Protein AF-A0A0C9MFZ3-F1 (afdb_monomer)

Foldseek 3Di:
DEWEWEDDPQFIKIWQWDQDPVRQIDTQDIDTRQGDDDPDGDDDDDPSSDPDADAAPDDKDKDKYKYFYDYDDVPDDCPDPRPPPPPPPVPPTDIDIDIDIRDHPHPPPVVVVPPPVVVVVVVVVVVVVVVVVVVVVVVVVVVVVVVVVVVVVVVVVVVVPDDDDDDDDDPDDDPPDPVADPVRVVVVVVVVVVVVVPCVVVVVVVVVVVVVVCVVCVVVVHDPVVVVVVVVVVVVVVVVVVVPPDDDDD

Radius of gyration: 38.83 Å; Cα contacts (8 Å, |Δi|>4): 175; chains: 1; bounding box: 72×76×115 Å

Sequence (250 aa):
MYCVLFKREAEFDIHLMTLSTKTERRTIKSWFNLSSTDEFLAANVTDDWFPHTLPSGSPNKTWTMYAFLLGHDPVEPLADATSFKLSADASSTAYVSIQVVQIPPKSIIISREHFPEKWKIALIIVAIVVVIIALCIIIWLYKNMQKEKKKAAKADADAEASPQPTPNNNMSSKMQSSILSTPDAMMIADTFRQVMSTSDIVKHRNQVGEDLLKRQLESEGTSVSEVERRTSSTKQKQAKKMLLTSPFSE

Mean predicted aligned error: 19.99 Å

Organism: NCBI:txid91626

pLDDT: mean 74.8, std 14.79, range [44.66, 98.25]

Solvent-accessible surface area (backbone atoms only — not comparable to full-atom values): 15624 Å² total; per-residue (Å²): 75,38,32,41,36,39,50,56,94,76,30,32,34,40,38,35,32,38,73,44,96,82,71,49,73,44,77,65,46,76,47,70,76,43,71,72,62,83,97,52,85,88,75,88,88,54,79,71,78,44,100,64,85,59,57,68,84,49,76,73,45,78,42,59,32,39,36,35,73,44,82,63,65,94,83,64,81,83,86,50,87,80,68,64,78,78,68,79,66,74,86,78,64,74,67,48,79,45,80,46,76,46,68,34,53,77,73,78,74,74,58,83,83,66,65,57,69,68,57,59,52,51,53,53,52,53,54,52,51,53,51,52,53,52,52,53,50,53,54,49,52,53,55,52,55,52,53,53,53,56,52,53,58,49,56,54,59,65,64,74,72,71,85,83,92,76,99,70,95,70,97,70,88,87,88,79,85,69,95,56,55,70,71,56,51,50,53,51,52,50,50,53,49,48,69,71,58,46,61,62,62,60,49,50,53,52,52,52,50,50,53,53,53,50,52,50,31,61,73,69,73,44,61,69,72,58,56,57,57,54,56,56,54,51,53,55,55,52,57,57,53,60,73,72,66,72,84,85,85,128

Structure (mmCIF, N/CA/C/O backbone):
data_AF-A0A0C9MFZ3-F1
#
_entry.id   AF-A0A0C9MFZ3-F1
#
loop_
_atom_site.group_PDB
_atom_site.id
_atom_site.type_symbol
_atom_site.label_atom_id
_atom_site.label_alt_id
_atom_site.label_comp_id
_atom_site.label_asym_id
_atom_site.label_entity_id
_atom_site.label_seq_id
_atom_site.pdbx_PDB_ins_code
_atom_site.Cartn_x
_atom_site.Cartn_y
_atom_site.Cartn_z
_atom_site.occupancy
_atom_site.B_iso_or_equiv
_atom_site.auth_seq_id
_atom_site.auth_comp_id
_at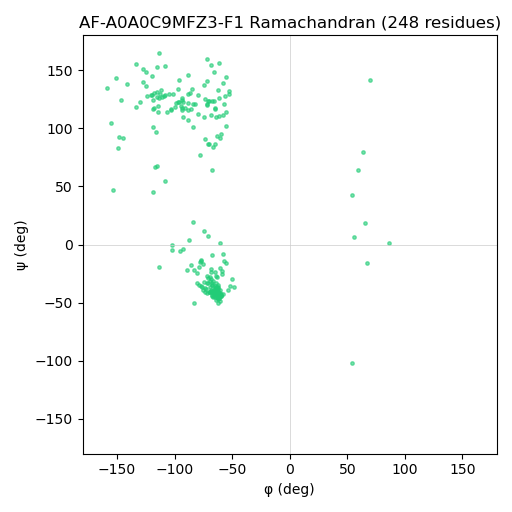om_site.auth_asym_id
_atom_site.auth_atom_id
_atom_site.pdbx_PDB_model_num
ATOM 1 N N . MET A 1 1 ? -9.387 5.499 20.902 1.00 81.69 1 MET A N 1
ATOM 2 C CA . MET A 1 1 ? -9.762 4.778 19.665 1.00 81.69 1 MET A CA 1
ATOM 3 C C . MET A 1 1 ? -10.768 3.710 20.045 1.00 81.69 1 MET A C 1
ATOM 5 O O . MET A 1 1 ? -10.710 3.244 21.176 1.00 81.69 1 MET A O 1
ATOM 9 N N . TYR A 1 2 ? -11.702 3.369 19.171 1.00 82.06 2 TYR A N 1
ATOM 10 C CA . TYR A 1 2 ? -12.774 2.422 19.464 1.00 82.06 2 TYR A CA 1
ATOM 11 C C . TYR A 1 2 ? -12.655 1.268 18.478 1.00 82.06 2 TYR A C 1
ATOM 13 O O . TYR A 1 2 ? -12.531 1.497 17.283 1.00 82.06 2 TYR A O 1
ATOM 21 N N . CYS A 1 3 ? -12.642 0.042 18.970 1.00 82.38 3 CYS A N 1
ATOM 22 C CA . CYS A 1 3 ? -12.722 -1.157 18.158 1.00 82.38 3 CYS A CA 1
ATOM 23 C C . CYS A 1 3 ? -14.074 -1.794 18.448 1.00 82.38 3 CYS A C 1
ATOM 25 O O . CYS A 1 3 ? -14.442 -1.983 19.604 1.00 82.38 3 CYS A O 1
ATOM 27 N N . VAL A 1 4 ? -14.840 -2.063 17.410 1.00 80.81 4 VAL A N 1
ATOM 28 C CA . VAL A 1 4 ? -16.176 -2.621 17.532 1.00 80.81 4 VAL A CA 1
ATOM 29 C C . VAL A 1 4 ? -16.165 -3.970 16.840 1.00 80.81 4 VAL A C 1
ATOM 31 O O . VAL A 1 4 ? -15.888 -4.051 15.646 1.00 80.81 4 VAL A O 1
ATOM 34 N N . LEU A 1 5 ? -16.423 -5.023 17.608 1.00 81.81 5 LEU A N 1
ATOM 35 C CA . LEU A 1 5 ? -16.588 -6.378 17.107 1.00 81.81 5 LEU A CA 1
ATOM 36 C C . LEU A 1 5 ? -18.080 -6.645 16.921 1.00 81.81 5 LEU A C 1
ATOM 38 O O . LEU A 1 5 ? -18.838 -6.571 17.890 1.00 81.81 5 LEU A O 1
ATOM 42 N N . PHE A 1 6 ? -18.482 -7.007 15.711 1.00 80.00 6 PHE A N 1
ATOM 43 C CA . PHE A 1 6 ? -19.802 -7.552 15.427 1.00 80.00 6 PHE A CA 1
ATOM 44 C C . PHE A 1 6 ? -19.671 -9.051 15.203 1.00 80.00 6 PHE A C 1
ATOM 46 O O . PHE A 1 6 ? -18.841 -9.505 14.417 1.00 80.00 6 PHE A O 1
ATOM 53 N N . LYS A 1 7 ? -20.503 -9.826 15.896 1.00 80.06 7 LYS A N 1
ATOM 54 C CA . LYS A 1 7 ? -20.615 -11.266 15.671 1.00 80.06 7 LYS A CA 1
ATOM 55 C C . LYS A 1 7 ? -21.824 -11.545 14.782 1.00 80.06 7 LYS A C 1
ATOM 57 O O . LYS A 1 7 ? -22.942 -11.225 15.178 1.00 80.06 7 LYS A O 1
ATOM 62 N N . ARG A 1 8 ? -21.610 -12.182 13.632 1.00 78.56 8 ARG A N 1
ATOM 63 C CA . ARG A 1 8 ? -22.657 -12.677 12.731 1.00 78.56 8 ARG A CA 1
ATOM 64 C C . ARG A 1 8 ? -22.557 -14.197 12.661 1.00 78.56 8 ARG A C 1
ATOM 66 O O . ARG A 1 8 ? -21.748 -14.732 11.916 1.00 78.56 8 ARG A O 1
ATOM 73 N N . GLU A 1 9 ? -23.373 -14.890 13.451 1.00 82.00 9 GLU A N 1
ATOM 74 C CA . GLU A 1 9 ? -23.364 -16.360 13.539 1.00 82.00 9 GLU A CA 1
ATOM 75 C C . GLU A 1 9 ? -21.963 -16.930 13.867 1.00 82.00 9 GLU A C 1
ATOM 77 O O . GLU A 1 9 ? -21.542 -16.876 15.029 1.00 82.00 9 GLU A O 1
ATOM 82 N N . ALA A 1 10 ? -21.259 -17.459 12.855 1.00 78.75 10 ALA A N 1
ATOM 83 C CA . ALA A 1 10 ? -19.908 -18.027 12.921 1.00 78.75 10 ALA A CA 1
ATOM 84 C C . ALA A 1 10 ? -18.803 -17.090 12.384 1.00 78.75 10 ALA A C 1
ATOM 86 O O . ALA A 1 10 ? -17.618 -17.414 12.481 1.00 78.75 10 ALA A O 1
ATOM 87 N N . GLU A 1 11 ? -19.174 -15.935 11.836 1.00 83.12 11 GLU A N 1
ATOM 88 C CA . GLU A 1 11 ? -18.264 -14.930 11.290 1.00 83.12 11 GLU A CA 1
ATOM 89 C C . GLU A 1 11 ? -18.212 -13.690 12.187 1.00 83.12 11 GLU A C 1
ATOM 91 O O . GLU A 1 11 ? -19.154 -13.368 12.921 1.00 83.12 11 GLU A O 1
ATOM 96 N N . PHE A 1 12 ? -17.089 -12.980 12.128 1.00 85.38 12 PHE A N 1
ATOM 97 C CA . PHE A 1 12 ? -16.897 -11.735 12.858 1.00 85.38 12 PHE A CA 1
ATOM 98 C C . PHE A 1 12 ? -16.505 -10.611 11.907 1.00 85.38 12 PHE A C 1
ATOM 100 O O . PHE A 1 12 ? -15.625 -10.774 11.060 1.00 85.38 12 PHE A O 1
ATOM 107 N N . ASP A 1 13 ? -17.114 -9.450 12.116 1.00 87.44 13 ASP A N 1
ATOM 108 C CA . ASP A 1 13 ? -16.722 -8.204 11.473 1.00 87.44 13 ASP A CA 1
ATOM 109 C C . ASP A 1 13 ? -16.072 -7.305 12.535 1.00 87.44 13 ASP A C 1
ATOM 111 O O . ASP A 1 13 ? -16.619 -7.089 13.619 1.00 87.44 13 ASP A O 1
ATOM 115 N N . ILE A 1 14 ? -14.877 -6.789 12.252 1.00 89.00 14 ILE A N 1
ATOM 116 C CA . ILE A 1 14 ? -14.175 -5.842 13.123 1.00 89.00 14 ILE A CA 1
ATOM 117 C C . ILE A 1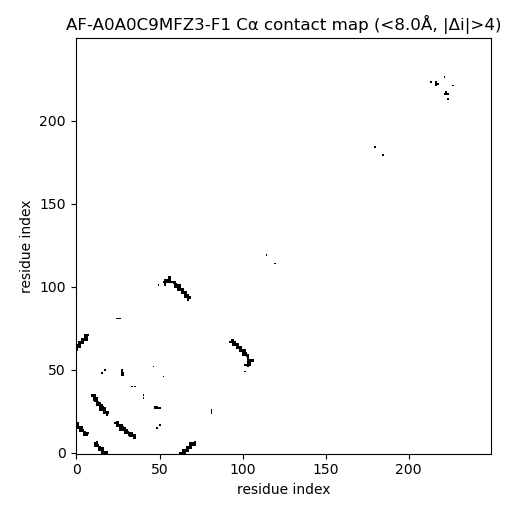 14 ? -14.184 -4.477 12.461 1.00 89.00 14 ILE A C 1
ATOM 119 O O . ILE A 1 14 ? -13.706 -4.322 11.341 1.00 89.00 14 ILE A O 1
ATOM 123 N N . HIS A 1 15 ? -14.622 -3.461 13.194 1.00 89.81 15 HIS A N 1
ATOM 124 C CA . HIS A 1 15 ? -14.547 -2.072 12.768 1.00 89.81 15 HIS A CA 1
ATOM 125 C C . HIS A 1 15 ? -13.694 -1.268 13.740 1.00 89.81 15 HIS A C 1
ATOM 127 O O . HIS A 1 15 ? -14.031 -1.089 14.910 1.00 89.81 15 HIS A O 1
ATOM 133 N N . LEU A 1 16 ? -12.584 -0.737 13.239 1.00 90.50 16 LEU A N 1
ATOM 134 C CA . LEU A 1 16 ? -11.773 0.237 13.946 1.00 90.50 16 LEU A CA 1
ATOM 135 C C . LEU A 1 16 ? -12.300 1.633 13.644 1.00 90.50 16 LEU A C 1
ATOM 137 O O . LEU A 1 16 ? -12.339 2.067 12.493 1.00 90.50 16 LEU A O 1
ATOM 141 N N . MET A 1 17 ? -12.679 2.352 14.687 1.00 89.81 17 MET A N 1
ATOM 142 C CA . MET A 1 17 ? -13.297 3.664 14.616 1.00 89.81 17 MET A CA 1
ATOM 143 C C . MET A 1 17 ? -12.541 4.665 15.488 1.00 89.81 17 MET A C 1
ATOM 145 O O . MET A 1 17 ? -11.962 4.351 16.533 1.00 89.81 17 MET A O 1
ATOM 149 N N . THR A 1 18 ? -12.586 5.925 15.082 1.00 89.38 18 THR A N 1
ATOM 150 C CA . THR A 1 18 ? -12.138 7.046 15.903 1.00 89.38 18 THR A CA 1
ATOM 151 C C . THR A 1 18 ? -13.288 8.004 16.157 1.00 89.38 18 THR A C 1
ATOM 153 O O . THR A 1 18 ? -14.145 8.198 15.295 1.00 89.38 18 THR A O 1
ATOM 156 N N . LEU A 1 19 ? -13.301 8.598 17.350 1.00 84.00 19 LEU A N 1
ATOM 157 C CA . LEU A 1 19 ? -14.163 9.731 17.657 1.00 84.00 19 LEU A CA 1
ATOM 158 C C . LEU A 1 19 ? -13.345 11.005 17.485 1.00 84.00 19 LEU A C 1
ATOM 160 O O . LEU A 1 19 ? -12.303 11.178 18.121 1.00 84.00 19 LEU A O 1
ATOM 164 N N . SER A 1 20 ? -13.833 11.891 16.625 1.00 79.00 20 SER A N 1
ATOM 165 C CA . SER A 1 20 ? -13.362 13.267 16.548 1.00 79.00 20 SER A CA 1
ATOM 166 C C . SER A 1 20 ? -13.831 14.067 17.769 1.00 79.00 20 SER A C 1
ATOM 168 O O . SER A 1 20 ? -14.824 13.725 18.413 1.00 79.00 20 SER A O 1
ATOM 170 N N . THR A 1 21 ? -13.159 15.184 18.058 1.00 76.94 21 THR A N 1
ATOM 171 C CA . THR A 1 21 ? -13.594 16.155 19.080 1.00 76.94 21 THR A CA 1
ATOM 172 C C . THR A 1 21 ? -14.983 16.722 18.789 1.00 76.94 21 THR A C 1
ATOM 174 O O . THR A 1 21 ? -15.696 17.107 19.708 1.00 76.94 21 THR A O 1
ATOM 177 N N . LYS A 1 22 ? -15.394 16.720 17.517 1.00 82.31 22 LYS A N 1
ATOM 178 C CA . LYS A 1 22 ? -16.730 17.125 17.061 1.00 82.31 22 LYS A CA 1
ATOM 179 C C . LYS A 1 22 ? -17.775 16.006 17.151 1.00 82.31 22 LYS A C 1
ATOM 181 O O . LYS A 1 22 ? -18.743 16.058 16.407 1.00 82.31 22 LYS A O 1
ATOM 186 N N . THR A 1 23 ? -17.521 14.965 17.951 1.00 75.38 23 THR A N 1
ATOM 187 C CA . THR A 1 23 ? -18.346 13.744 18.092 1.00 75.38 23 THR A CA 1
ATOM 188 C C . THR A 1 23 ? -18.628 12.976 16.796 1.00 75.38 23 THR A C 1
ATOM 190 O O . THR A 1 23 ? -19.340 11.974 16.807 1.00 75.38 23 THR A O 1
ATOM 193 N N . GLU A 1 24 ? -18.006 13.375 15.689 1.00 83.06 24 GLU A N 1
ATOM 194 C CA . GLU A 1 24 ? -18.076 12.672 14.419 1.00 83.06 24 GLU A CA 1
ATOM 195 C C . GLU A 1 24 ? -17.287 11.364 14.512 1.00 83.06 24 GLU A C 1
ATOM 197 O O . GLU A 1 24 ? -16.098 11.344 14.862 1.00 83.06 24 GLU A O 1
ATOM 202 N N . ARG A 1 25 ? -17.975 10.260 14.229 1.00 84.00 25 ARG A N 1
ATOM 203 C CA . ARG A 1 25 ? -17.379 8.930 14.178 1.00 84.00 25 ARG A CA 1
ATOM 204 C C . ARG A 1 25 ? -16.867 8.689 12.773 1.00 84.00 25 ARG A C 1
ATOM 206 O O . ARG A 1 25 ? -17.605 8.847 11.808 1.00 84.00 25 ARG A O 1
ATOM 213 N N . ARG A 1 26 ? -15.613 8.263 12.668 1.00 87.38 26 ARG A N 1
ATOM 214 C CA . ARG A 1 26 ? -15.020 7.857 11.396 1.00 87.38 26 ARG A CA 1
ATOM 215 C C . ARG A 1 26 ? -14.490 6.442 11.511 1.00 87.38 26 ARG A C 1
ATOM 217 O O . ARG A 1 26 ? -13.695 6.152 12.406 1.00 87.38 26 ARG A O 1
ATOM 224 N N . THR A 1 27 ? -14.893 5.592 10.579 1.00 89.94 27 THR A N 1
ATOM 225 C CA . THR A 1 27 ? -14.300 4.268 10.397 1.00 89.94 27 THR A CA 1
ATOM 226 C C . THR A 1 27 ? -12.907 4.431 9.798 1.00 89.94 27 THR A C 1
ATOM 228 O O . THR A 1 27 ? -12.742 5.032 8.738 1.00 89.94 27 THR A O 1
ATOM 231 N N . ILE A 1 28 ? -11.899 3.939 10.512 1.00 90.31 28 ILE A N 1
ATOM 232 C CA . ILE A 1 28 ? -10.504 3.903 10.066 1.00 90.31 28 ILE A CA 1
ATOM 233 C C . ILE A 1 28 ? -10.295 2.678 9.182 1.00 90.31 28 ILE A C 1
ATOM 235 O O . ILE A 1 28 ? -9.771 2.786 8.078 1.00 90.31 28 ILE A O 1
ATOM 239 N N . LYS A 1 29 ? -10.715 1.510 9.672 1.00 90.56 29 LYS A N 1
ATOM 240 C CA . LYS A 1 29 ? -10.486 0.227 9.013 1.00 90.56 29 LYS A CA 1
ATOM 241 C C . LYS A 1 29 ? -11.600 -0.740 9.365 1.00 90.56 29 LYS A C 1
ATOM 243 O O . LYS A 1 29 ? -12.099 -0.715 10.486 1.00 90.56 29 LYS A O 1
ATOM 248 N N . SER A 1 30 ? -11.988 -1.563 8.403 1.00 91.19 30 SER A N 1
ATOM 249 C CA . SER A 1 30 ? -12.948 -2.641 8.618 1.00 91.19 30 SER A CA 1
ATOM 250 C C . SER A 1 30 ? -12.351 -3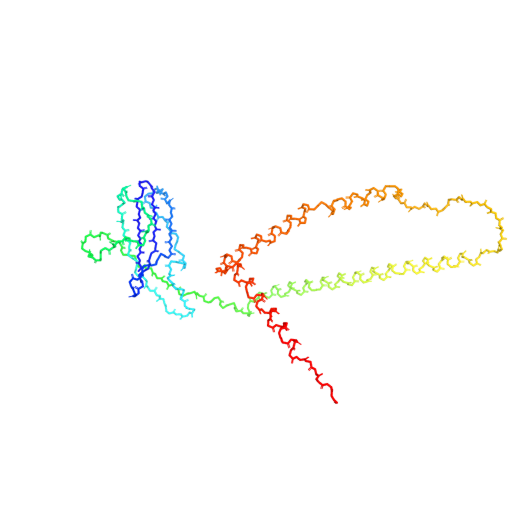.943 8.112 1.00 91.19 30 SER A C 1
ATOM 252 O O . SER A 1 30 ? -11.699 -3.961 7.067 1.00 91.19 30 SER A O 1
ATOM 254 N N . TRP A 1 31 ? -12.572 -5.011 8.859 1.00 90.19 31 TRP A N 1
ATOM 255 C CA . TRP A 1 31 ? -12.274 -6.374 8.463 1.00 90.19 31 TRP A CA 1
ATOM 256 C C . TRP A 1 31 ? -13.584 -7.140 8.473 1.00 90.19 31 TRP A C 1
ATOM 258 O O . TRP A 1 31 ? -14.306 -7.089 9.466 1.00 90.19 31 TRP A O 1
ATOM 268 N N . PHE A 1 32 ? -13.876 -7.816 7.371 1.00 90.12 32 PHE A N 1
ATOM 269 C CA . PHE A 1 32 ? -15.136 -8.517 7.174 1.00 90.12 32 PHE A CA 1
ATOM 270 C C . PHE A 1 32 ? -14.904 -10.015 7.071 1.00 90.12 32 PHE A C 1
ATOM 272 O O . PHE A 1 32 ? -13.841 -10.435 6.602 1.00 90.12 32 PHE A O 1
ATOM 279 N N . ASN A 1 33 ? -15.920 -10.791 7.443 1.00 86.19 33 ASN A N 1
ATOM 280 C CA . ASN A 1 33 ? -15.981 -12.241 7.259 1.00 86.19 33 ASN A CA 1
ATOM 281 C C . ASN A 1 33 ? -14.762 -12.954 7.865 1.00 86.19 33 ASN A C 1
ATOM 283 O O . ASN A 1 33 ? -14.154 -13.836 7.254 1.00 86.19 33 ASN A O 1
ATOM 287 N N . LEU A 1 34 ? -14.351 -12.533 9.062 1.00 84.56 34 LEU A N 1
ATOM 288 C CA . LEU A 1 34 ? -13.255 -13.183 9.762 1.00 84.56 34 LEU A CA 1
ATOM 289 C C . LEU A 1 34 ? -13.765 -14.517 10.306 1.00 84.56 34 LEU A C 1
ATOM 291 O O . LEU A 1 34 ? -14.580 -14.560 11.231 1.00 84.56 34 LEU A O 1
ATOM 295 N N . SER A 1 35 ? -13.289 -15.607 9.709 1.00 80.56 35 SER A N 1
ATOM 296 C CA . SER A 1 35 ? -13.562 -16.960 10.179 1.00 80.56 35 SER A CA 1
ATOM 297 C C . SER A 1 35 ? -12.828 -17.194 11.495 1.00 80.56 35 SER A C 1
ATOM 299 O O . SER A 1 35 ? -11.604 -17.058 11.558 1.00 80.56 35 SER A O 1
ATOM 301 N N . SER A 1 36 ? -13.559 -17.564 12.545 1.00 75.00 36 SER A N 1
ATOM 302 C CA . SER A 1 36 ? -12.949 -17.975 13.808 1.00 75.00 36 SER A CA 1
ATOM 303 C C . SER A 1 36 ? -12.349 -19.369 13.648 1.00 75.00 36 SER A C 1
ATOM 305 O O . SER A 1 36 ? -13.018 -20.381 13.824 1.00 75.00 36 SER A O 1
ATOM 307 N N . THR A 1 37 ? -11.081 -19.419 13.263 1.00 67.62 37 THR A N 1
ATOM 308 C CA . THR A 1 37 ? -10.252 -20.616 13.391 1.00 67.62 37 THR A CA 1
ATOM 309 C C . THR A 1 37 ? -9.607 -20.592 14.771 1.00 67.62 37 THR A C 1
ATOM 311 O O . THR A 1 37 ? -8.827 -19.690 15.058 1.00 67.62 37 THR A O 1
ATOM 314 N N . ASP A 1 38 ? -9.951 -21.565 15.612 1.00 57.94 38 ASP A N 1
ATOM 315 C CA . ASP A 1 38 ? -9.203 -21.941 16.817 1.00 57.94 38 ASP A CA 1
ATOM 316 C C . ASP A 1 38 ? -9.008 -20.835 17.876 1.00 57.94 38 ASP A C 1
ATOM 318 O O . ASP A 1 38 ? -7.892 -20.455 18.202 1.00 57.94 38 ASP A O 1
ATOM 322 N N . GLU A 1 39 ? -10.107 -20.354 18.472 1.00 73.56 39 GLU A N 1
ATOM 323 C CA . GLU A 1 39 ? -10.147 -19.560 19.726 1.00 73.56 39 GLU A CA 1
ATOM 324 C C . GLU A 1 39 ? -9.537 -18.146 19.715 1.00 73.56 39 GLU A C 1
ATOM 326 O O . GLU A 1 39 ? -9.857 -17.346 20.599 1.00 73.56 39 GLU A O 1
ATOM 331 N N . PHE A 1 40 ? -8.718 -17.781 18.730 1.00 74.25 40 PHE A N 1
ATOM 332 C CA . PHE A 1 40 ? -8.142 -16.442 18.623 1.00 74.25 40 PHE A CA 1
ATOM 333 C C . PHE A 1 40 ? -8.437 -15.796 17.276 1.00 74.25 40 PHE A C 1
ATOM 335 O O . PHE A 1 40 ? -8.531 -16.435 16.233 1.00 74.25 40 PHE A O 1
ATOM 342 N N . LEU A 1 41 ? -8.559 -14.473 17.308 1.00 75.25 41 LEU A N 1
ATOM 343 C CA . LEU A 1 41 ? -8.792 -13.672 16.122 1.00 75.25 41 LEU A CA 1
ATOM 344 C C . LEU A 1 41 ? -7.619 -12.709 15.964 1.00 75.25 41 LEU A C 1
ATOM 346 O O . LEU A 1 41 ? -7.482 -11.729 16.696 1.00 75.25 41 LEU A O 1
ATOM 350 N N . ALA A 1 42 ? -6.707 -13.061 15.058 1.00 75.25 42 ALA A N 1
ATOM 351 C CA . ALA A 1 42 ? -5.479 -12.316 14.832 1.00 75.25 42 ALA A CA 1
ATOM 352 C C . ALA A 1 42 ? -5.697 -11.251 13.751 1.00 75.25 42 ALA A C 1
ATOM 354 O O . ALA A 1 42 ? -5.966 -11.565 12.593 1.00 75.25 42 ALA A O 1
ATOM 355 N N . ALA A 1 43 ? -5.536 -9.981 14.120 1.00 78.69 43 ALA A N 1
ATOM 356 C CA . ALA A 1 43 ? -5.479 -8.871 13.177 1.00 78.69 43 ALA A CA 1
ATOM 357 C C . ALA A 1 43 ? -4.069 -8.273 13.186 1.00 78.69 43 ALA A C 1
ATOM 359 O O . ALA A 1 43 ? -3.528 -7.961 14.247 1.00 78.69 43 ALA A O 1
ATOM 360 N N . ASN A 1 44 ? -3.465 -8.105 12.007 1.00 79.94 44 ASN A N 1
ATOM 361 C CA . ASN A 1 44 ? -2.151 -7.476 11.908 1.00 79.94 44 ASN A CA 1
ATOM 362 C C . ASN A 1 44 ? -2.264 -5.960 12.150 1.00 79.94 44 ASN A C 1
ATOM 364 O O . ASN A 1 44 ? -3.040 -5.267 11.476 1.00 79.94 44 ASN A O 1
ATOM 368 N N . VAL A 1 45 ? -1.480 -5.456 13.103 1.00 79.75 45 VAL A N 1
ATOM 369 C CA . VAL A 1 45 ? -1.414 -4.030 13.437 1.00 79.75 45 VAL A CA 1
ATOM 370 C C . VAL A 1 45 ? -0.515 -3.336 12.418 1.00 79.75 45 VAL A C 1
ATOM 372 O O . VAL A 1 45 ? 0.685 -3.588 12.368 1.00 79.75 45 VAL A O 1
ATOM 375 N N . THR A 1 46 ? -1.101 -2.473 11.589 1.00 85.62 46 THR A N 1
ATOM 376 C CA . THR A 1 46 ? -0.381 -1.655 10.597 1.00 85.62 46 THR A CA 1
ATOM 377 C C . THR A 1 46 ? -0.473 -0.178 10.959 1.00 85.62 46 THR A C 1
ATOM 379 O O . THR A 1 46 ? -1.325 0.214 11.756 1.00 85.62 46 THR A O 1
ATOM 382 N N . ASP A 1 47 ? 0.368 0.662 10.352 1.00 84.50 47 ASP A N 1
ATOM 383 C CA . ASP A 1 47 ? 0.355 2.114 10.594 1.00 84.50 47 ASP A CA 1
ATOM 384 C C . ASP A 1 47 ? -0.998 2.771 10.259 1.00 84.50 47 ASP A C 1
ATOM 386 O O . ASP A 1 47 ? -1.356 3.790 10.850 1.00 84.50 47 ASP A O 1
ATOM 390 N N . ASP A 1 48 ? -1.801 2.141 9.396 1.00 87.00 48 ASP A N 1
ATOM 391 C CA . ASP A 1 48 ? -3.158 2.591 9.049 1.00 87.00 48 ASP A CA 1
ATOM 392 C C . ASP A 1 48 ? -4.154 2.478 10.209 1.00 87.00 48 ASP A C 1
ATOM 394 O O . ASP A 1 48 ? -5.286 2.936 10.093 1.00 87.00 48 ASP A O 1
ATOM 398 N N . TRP A 1 49 ? -3.777 1.842 11.323 1.00 87.81 49 TRP A N 1
ATOM 399 C CA . TRP A 1 49 ? -4.608 1.813 12.526 1.00 87.81 49 TRP A CA 1
ATOM 400 C C . TRP A 1 49 ? -4.705 3.193 13.170 1.00 87.81 49 TRP A C 1
ATOM 402 O O . TRP A 1 49 ? -5.660 3.465 13.892 1.00 87.81 49 TRP A O 1
ATOM 412 N N . PHE A 1 50 ? -3.737 4.076 12.921 1.00 89.62 50 PHE A N 1
ATOM 413 C CA . PHE A 1 50 ? -3.672 5.384 13.552 1.00 89.62 50 PHE A CA 1
ATOM 414 C C . PHE A 1 50 ? -4.292 6.462 12.652 1.00 89.62 50 PHE A C 1
ATOM 416 O O . PHE A 1 50 ? -4.071 6.458 11.444 1.00 89.62 50 PHE A O 1
ATOM 423 N N . PRO A 1 51 ? -5.021 7.452 13.209 1.00 86.25 51 PRO A N 1
ATOM 424 C CA . PRO A 1 51 ? -5.640 8.506 12.400 1.00 86.25 51 PRO A CA 1
ATOM 425 C C . PRO A 1 51 ? -4.608 9.375 11.671 1.00 86.25 51 PRO A C 1
ATOM 427 O O . PRO A 1 51 ? -4.910 9.979 10.643 1.00 86.25 51 PRO A O 1
ATOM 430 N N . HIS A 1 52 ? -3.404 9.466 12.242 1.00 88.00 52 HIS A N 1
ATOM 431 C CA . HIS A 1 52 ? -2.300 10.269 11.741 1.00 88.00 52 HIS A CA 1
ATOM 432 C C . HIS A 1 52 ? -0.988 9.514 11.930 1.00 88.00 52 HIS A C 1
ATOM 434 O O . HIS A 1 52 ? -0.744 8.927 12.990 1.00 88.00 52 HIS A O 1
ATOM 440 N N . THR A 1 53 ? -0.124 9.578 10.922 1.00 88.94 53 THR A N 1
ATOM 441 C CA . THR A 1 53 ? 1.268 9.156 11.047 1.00 88.94 53 THR A CA 1
ATOM 442 C C . THR A 1 53 ? 2.028 10.163 11.906 1.00 88.94 53 THR A C 1
ATOM 444 O O . THR A 1 53 ? 1.794 11.373 11.848 1.00 88.94 53 THR A O 1
ATOM 447 N N . LEU A 1 54 ? 2.916 9.662 12.762 1.00 89.75 54 LEU A N 1
ATOM 448 C CA . LEU A 1 54 ? 3.778 10.518 13.568 1.00 89.75 54 LEU A CA 1
ATOM 449 C C . LEU A 1 54 ? 4.887 11.117 12.686 1.00 89.75 54 LEU A C 1
ATOM 451 O O . LEU A 1 54 ? 5.459 10.397 11.864 1.00 89.75 54 LEU A O 1
ATOM 455 N N . PRO A 1 55 ? 5.221 12.411 12.829 1.00 89.19 55 PRO A N 1
ATOM 456 C CA . PRO A 1 55 ? 6.362 12.979 12.128 1.00 89.19 55 PRO A CA 1
ATOM 457 C C . PRO A 1 55 ? 7.672 12.358 12.635 1.00 89.19 55 PRO A C 1
ATOM 459 O O . PRO A 1 55 ? 7.800 11.990 13.803 1.00 89.19 55 PRO A O 1
ATOM 462 N N . SER A 1 56 ? 8.673 12.252 11.756 1.00 89.56 56 SER A N 1
ATOM 463 C CA . SER A 1 56 ? 9.991 11.727 12.137 1.00 89.56 56 SER A CA 1
ATOM 464 C C . SER A 1 56 ? 10.578 12.541 13.294 1.00 89.56 56 SER A C 1
ATOM 466 O O . SER A 1 56 ? 10.696 13.761 13.201 1.00 89.56 56 SER A O 1
ATOM 468 N N . GLY A 1 57 ? 10.989 11.853 14.361 1.00 87.38 57 GLY A N 1
ATOM 469 C CA . GLY A 1 57 ? 11.594 12.468 15.546 1.00 87.38 57 GLY A CA 1
ATOM 470 C C . GLY A 1 57 ? 10.606 12.955 16.612 1.00 87.38 57 GLY A C 1
ATOM 471 O O . GLY A 1 57 ? 11.049 13.484 17.628 1.00 87.38 57 GLY A O 1
ATOM 472 N N . SER A 1 58 ? 9.292 12.776 16.434 1.00 92.25 58 SER A N 1
ATOM 473 C CA . SER A 1 58 ? 8.334 13.033 17.519 1.00 92.25 58 SER A CA 1
ATOM 474 C C . SER A 1 58 ? 8.478 12.009 18.653 1.00 92.25 58 SER A C 1
ATOM 476 O O . SER A 1 58 ? 8.878 10.877 18.388 1.00 92.25 58 SER A O 1
ATOM 478 N N . PRO A 1 59 ? 8.100 12.330 19.902 1.00 92.62 59 PRO A N 1
ATOM 479 C CA . PRO A 1 59 ? 8.036 11.325 20.962 1.00 92.62 59 PRO A CA 1
ATOM 480 C C . PRO A 1 59 ? 7.025 10.214 20.631 1.00 92.62 59 PRO A C 1
ATOM 482 O O . PRO A 1 59 ? 6.081 10.424 19.863 1.00 92.62 59 PRO A O 1
ATOM 485 N N . ASN A 1 60 ? 7.215 9.039 21.240 1.00 92.75 60 ASN A N 1
ATOM 486 C CA . ASN A 1 60 ? 6.262 7.933 21.148 1.00 92.75 60 ASN A CA 1
ATOM 487 C C . ASN A 1 60 ? 4.887 8.386 21.650 1.00 92.75 60 ASN A C 1
ATOM 489 O O . ASN A 1 60 ? 4.785 9.072 22.671 1.00 92.75 60 ASN A O 1
ATOM 493 N N . LYS A 1 61 ? 3.829 7.971 20.955 1.00 92.38 61 LYS A N 1
ATOM 494 C CA . LYS A 1 61 ? 2.454 8.306 21.323 1.00 92.38 61 LYS A CA 1
ATOM 495 C C . LYS A 1 61 ? 1.702 7.049 21.727 1.00 92.38 61 LYS A C 1
ATOM 497 O O . LYS A 1 61 ? 1.525 6.144 20.917 1.00 92.38 61 LYS A O 1
ATOM 502 N N . THR A 1 62 ? 1.229 7.007 22.966 1.00 92.06 62 THR A N 1
ATOM 503 C CA . THR A 1 62 ? 0.388 5.907 23.449 1.00 92.06 62 THR A CA 1
ATOM 504 C C . THR A 1 62 ? -1.073 6.187 23.122 1.00 92.06 62 THR A C 1
ATOM 506 O O . THR A 1 62 ? -1.598 7.262 23.415 1.00 92.06 62 THR A O 1
ATOM 509 N N . TRP A 1 63 ? -1.736 5.206 22.523 1.00 89.50 63 TRP A N 1
ATOM 510 C CA . TRP A 1 63 ? -3.154 5.222 22.210 1.00 89.50 63 TRP A CA 1
ATOM 511 C C . TRP A 1 63 ? -3.880 4.196 23.068 1.00 89.50 63 TRP A C 1
ATOM 513 O O . TRP A 1 63 ? -3.478 3.037 23.137 1.00 89.50 63 TRP A O 1
ATOM 523 N N . THR A 1 64 ? -4.991 4.608 23.669 1.00 89.06 64 THR A N 1
ATOM 524 C CA . THR A 1 64 ? -5.916 3.681 24.324 1.00 89.06 64 THR A CA 1
ATOM 525 C C . THR A 1 64 ? -7.014 3.306 23.337 1.00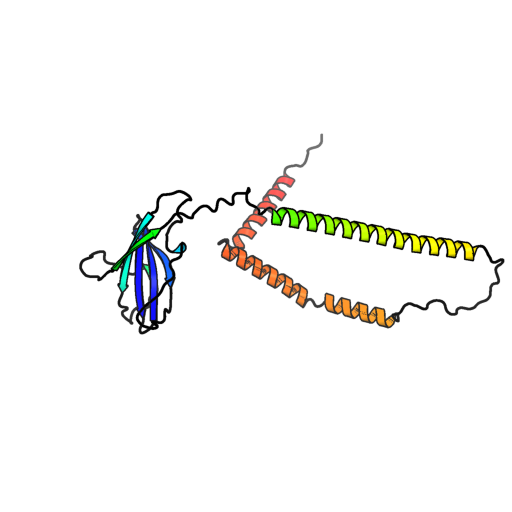 89.06 64 THR A C 1
ATOM 527 O O . THR A 1 64 ? -7.747 4.170 22.829 1.00 89.06 64 THR A O 1
ATOM 530 N N . MET A 1 65 ? -7.101 2.017 23.034 1.00 89.31 65 MET A N 1
ATOM 531 C CA . MET A 1 65 ? -8.156 1.420 22.232 1.00 89.31 65 MET A CA 1
ATOM 532 C C . MET A 1 65 ? -9.165 0.738 23.151 1.00 89.31 65 MET A C 1
ATOM 534 O O . MET A 1 65 ? -8.786 -0.039 24.018 1.00 89.31 65 MET A O 1
ATOM 538 N N . TYR A 1 66 ? -10.443 1.032 22.959 1.00 89.00 66 TYR A N 1
ATOM 539 C CA . TYR A 1 66 ? -11.542 0.406 23.682 1.00 89.00 66 TYR A CA 1
ATOM 540 C C . TYR A 1 66 ? -12.245 -0.555 22.734 1.00 89.00 66 TYR A C 1
ATOM 542 O O . TYR A 1 66 ? -12.798 -0.112 21.730 1.00 89.00 66 TYR A O 1
ATOM 550 N N . ALA A 1 67 ? -12.169 -1.851 23.014 1.00 87.00 67 ALA A N 1
ATOM 551 C CA . ALA A 1 67 ? -12.828 -2.891 22.242 1.00 87.00 67 ALA A CA 1
ATOM 552 C C . ALA A 1 67 ? -14.194 -3.218 22.855 1.00 87.00 67 ALA A C 1
ATOM 554 O O . ALA A 1 67 ? -14.272 -3.530 24.043 1.00 87.00 67 ALA A O 1
ATOM 555 N N . PHE A 1 68 ? -15.247 -3.160 22.045 1.00 85.88 68 PHE A N 1
ATOM 556 C CA . PHE A 1 68 ? -16.621 -3.483 22.420 1.00 85.88 68 PHE A CA 1
ATOM 557 C C . PHE A 1 68 ? -17.072 -4.700 21.627 1.00 85.88 68 PHE A C 1
ATOM 559 O O . PHE A 1 68 ? -16.911 -4.732 20.406 1.00 85.88 68 PHE A O 1
ATOM 566 N N . LEU A 1 69 ? -17.651 -5.682 22.314 1.00 83.06 69 LEU A N 1
ATOM 567 C CA . LEU A 1 69 ? -18.335 -6.793 21.667 1.00 83.06 69 LEU A CA 1
ATOM 568 C C . LEU A 1 69 ? -19.815 -6.432 21.555 1.00 83.06 69 LEU A C 1
ATOM 570 O O . LEU A 1 69 ? -20.517 -6.371 22.564 1.00 83.06 69 LEU A O 1
ATOM 574 N N . LEU A 1 70 ? -20.280 -6.174 20.337 1.00 80.50 70 LEU A N 1
ATOM 575 C CA . LEU A 1 70 ? -21.690 -5.946 20.061 1.00 80.50 70 LEU A CA 1
ATOM 576 C C . LEU A 1 70 ? -22.328 -7.269 19.641 1.00 80.50 70 LEU A C 1
ATOM 578 O O . LEU A 1 70 ? -21.958 -7.872 18.630 1.00 80.50 70 LEU A O 1
ATOM 582 N N . GLY A 1 71 ? -23.290 -7.729 20.441 1.00 71.69 71 GLY A N 1
ATOM 583 C CA . GLY A 1 71 ? -24.196 -8.792 20.025 1.00 71.69 71 GLY A CA 1
ATOM 584 C C . GLY A 1 71 ? -25.087 -8.264 18.906 1.00 71.69 71 GLY A C 1
ATOM 585 O O . GLY A 1 71 ? -25.731 -7.231 19.074 1.00 71.69 71 GLY A O 1
ATOM 586 N N . HIS A 1 72 ? -25.088 -8.937 17.760 1.00 65.06 72 HIS A N 1
ATOM 587 C CA . HIS A 1 72 ? -25.983 -8.600 16.662 1.00 65.06 72 HIS A CA 1
ATOM 588 C C . HIS A 1 72 ? -27.375 -9.178 16.942 1.00 65.06 72 HIS A C 1
ATOM 590 O O . HIS A 1 72 ? -27.497 -10.376 17.202 1.00 65.06 72 HIS A O 1
ATOM 596 N N . ASP A 1 73 ? -28.417 -8.350 16.853 1.00 62.16 73 ASP A N 1
ATOM 597 C CA . ASP A 1 73 ? -29.802 -8.823 16.778 1.00 62.16 73 ASP A CA 1
ATOM 598 C C . ASP A 1 73 ? -30.113 -9.118 15.297 1.00 62.16 73 ASP A C 1
ATOM 600 O O . ASP A 1 73 ? -30.001 -8.208 14.474 1.00 62.16 73 ASP A O 1
ATOM 604 N N . PRO A 1 74 ? -30.402 -10.370 14.891 1.00 59.97 74 PRO A N 1
ATOM 605 C CA . PRO A 1 74 ? -30.497 -10.790 13.483 1.00 59.97 74 PRO A CA 1
ATOM 606 C C . PRO A 1 74 ? -31.527 -10.037 12.622 1.00 59.97 74 PRO A C 1
ATOM 608 O O . PRO A 1 74 ? -31.564 -10.246 11.412 1.00 59.97 74 PRO A O 1
ATOM 611 N N . VAL A 1 75 ? -32.366 -9.185 13.213 1.00 59.91 75 VAL A N 1
ATOM 612 C CA . VAL A 1 75 ? -33.515 -8.572 12.538 1.00 59.91 75 VAL A CA 1
ATOM 613 C C . VAL A 1 75 ? -33.178 -7.248 11.834 1.00 59.91 75 VAL A C 1
ATOM 615 O O . VAL A 1 75 ? -33.880 -6.883 10.891 1.00 59.91 75 VAL A O 1
ATOM 618 N N . GLU A 1 76 ? -32.110 -6.537 12.217 1.00 63.78 76 GLU A N 1
ATOM 619 C CA . GLU A 1 76 ? -31.807 -5.216 11.642 1.00 63.78 76 GLU A CA 1
ATOM 620 C C . GLU A 1 76 ? -30.660 -5.277 10.613 1.00 63.78 76 GLU A C 1
ATOM 622 O O . GLU A 1 76 ? -29.527 -5.616 10.963 1.00 63.78 76 GLU A O 1
ATOM 627 N N . PRO A 1 77 ? -30.906 -4.960 9.327 1.00 59.03 77 PRO A N 1
ATOM 628 C CA . PRO A 1 77 ? -29.842 -4.893 8.338 1.00 59.03 77 PRO A CA 1
ATOM 629 C C . PRO A 1 77 ? -28.888 -3.747 8.689 1.00 59.03 77 PRO A C 1
ATOM 631 O O . PRO A 1 77 ? -29.295 -2.590 8.797 1.00 59.03 77 PRO A O 1
ATOM 634 N N . LEU A 1 78 ? -27.607 -4.090 8.838 1.00 59.12 78 LEU A N 1
ATOM 635 C CA . LEU A 1 78 ? -26.490 -3.206 9.175 1.00 59.12 78 LEU A CA 1
ATOM 636 C C . LEU A 1 78 ? -26.196 -2.210 8.033 1.00 59.12 78 LEU A C 1
ATOM 638 O O . LEU A 1 78 ? -25.149 -2.265 7.393 1.00 59.12 78 LEU A O 1
ATOM 642 N N . ALA A 1 79 ? -27.136 -1.317 7.730 1.00 63.47 79 ALA A N 1
ATOM 643 C CA . ALA A 1 79 ? -26.994 -0.344 6.650 1.00 63.47 79 ALA A CA 1
ATOM 644 C C . ALA A 1 79 ? -25.922 0.713 6.964 1.00 63.47 79 ALA A C 1
ATOM 646 O O . ALA A 1 79 ? -25.385 1.326 6.045 1.00 63.47 79 ALA A O 1
ATOM 647 N N . ASP A 1 80 ? -25.586 0.914 8.245 1.00 67.62 80 ASP A N 1
ATOM 648 C CA . ASP A 1 80 ? -24.577 1.886 8.647 1.00 67.62 80 ASP A CA 1
ATOM 649 C C . ASP A 1 80 ? -23.926 1.539 10.003 1.00 67.62 80 ASP A C 1
ATOM 651 O O . ASP A 1 80 ? -24.502 1.776 11.067 1.00 67.62 80 ASP A O 1
ATOM 655 N N . ALA A 1 81 ? -22.689 1.028 9.985 1.00 62.78 81 ALA A N 1
ATOM 656 C CA . ALA A 1 81 ? -21.904 0.745 11.196 1.00 62.78 81 ALA A CA 1
ATOM 657 C C . ALA A 1 81 ? -21.633 2.005 12.049 1.00 62.78 81 ALA A C 1
ATOM 659 O O . ALA A 1 81 ? -21.364 1.910 13.248 1.00 62.78 81 ALA A O 1
ATOM 660 N N . THR A 1 82 ? -21.729 3.202 11.460 1.00 65.44 82 THR A N 1
ATOM 661 C CA . THR A 1 82 ? -21.568 4.478 12.170 1.00 65.44 82 THR A CA 1
ATOM 662 C C . THR A 1 82 ? -22.806 4.908 12.958 1.00 65.44 82 THR A C 1
ATOM 664 O O . THR A 1 82 ? -22.682 5.689 13.913 1.00 65.44 82 THR A O 1
ATOM 667 N N . SER A 1 83 ? -23.974 4.351 12.628 1.00 66.19 83 SER A N 1
ATOM 668 C CA . SER A 1 83 ? -25.259 4.688 13.251 1.00 66.19 83 SER A CA 1
ATOM 669 C C . SER A 1 83 ? -25.451 4.094 14.649 1.00 66.19 83 SER A C 1
ATOM 671 O O . SER A 1 83 ? -26.275 4.603 15.412 1.00 66.19 83 SER A O 1
ATOM 673 N N . PHE A 1 84 ? -24.659 3.081 15.035 1.00 67.00 84 PHE A N 1
ATOM 674 C CA . PHE A 1 84 ? -24.786 2.444 16.344 1.00 67.00 84 PHE A CA 1
ATOM 675 C C . PHE A 1 84 ? -24.607 3.482 17.454 1.00 67.00 84 PHE A C 1
ATOM 677 O O . PHE A 1 84 ? -23.518 4.030 17.656 1.00 67.00 84 PHE A O 1
ATOM 684 N N . LYS A 1 85 ? -25.674 3.796 18.193 1.00 63.44 85 LYS A N 1
ATOM 685 C CA . LYS A 1 85 ? -25.583 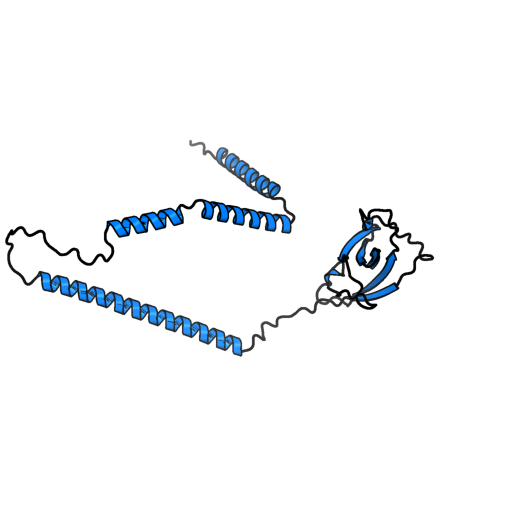4.657 19.374 1.00 63.44 85 LYS A CA 1
ATOM 686 C C . LYS A 1 85 ? -24.877 3.878 20.477 1.00 63.44 85 LYS A C 1
ATOM 688 O O . LYS A 1 85 ? -25.516 3.266 21.322 1.00 63.44 85 LYS A O 1
ATOM 693 N N . LEU A 1 86 ? -23.545 3.939 20.478 1.00 64.69 86 LEU A N 1
ATOM 694 C CA . LEU A 1 86 ? -22.741 3.594 21.643 1.00 64.69 86 LEU A CA 1
ATOM 695 C C . LEU A 1 86 ? -23.185 4.553 22.759 1.00 64.69 86 LEU A C 1
ATOM 697 O O . LEU A 1 86 ? -22.783 5.720 22.767 1.00 64.69 86 LEU A O 1
ATOM 701 N N . SER A 1 87 ? -24.112 4.108 23.611 1.00 56.00 87 SER A N 1
ATOM 702 C CA . SER A 1 87 ? -24.488 4.862 24.799 1.00 56.00 87 SER A CA 1
ATOM 703 C C . SER A 1 87 ? -23.250 4.898 25.678 1.00 56.00 87 SER A C 1
ATOM 705 O O . SER A 1 87 ? -22.741 3.856 26.081 1.00 56.00 87 SER A O 1
ATOM 707 N N . ALA A 1 88 ? -22.714 6.093 25.909 1.00 52.84 88 ALA A N 1
ATOM 708 C CA . ALA A 1 88 ? -21.507 6.286 26.703 1.00 52.84 88 ALA A CA 1
ATOM 709 C C . ALA A 1 88 ? -21.735 6.040 28.208 1.00 52.84 88 ALA A C 1
ATOM 711 O O . ALA A 1 88 ? -20.822 6.277 28.998 1.00 52.84 88 ALA A O 1
ATOM 712 N N . ASP A 1 89 ? -22.919 5.555 28.603 1.00 57.19 89 ASP A N 1
ATOM 713 C CA . ASP A 1 89 ? -23.187 5.042 29.944 1.00 57.19 89 ASP A CA 1
ATOM 714 C C . ASP A 1 89 ? -22.370 3.762 30.161 1.00 57.19 89 ASP A C 1
ATOM 716 O O . ASP A 1 89 ? -22.812 2.629 29.971 1.00 57.19 89 ASP A O 1
ATOM 720 N N . ALA A 1 90 ? -21.115 3.989 30.547 1.00 53.50 90 ALA A N 1
ATOM 721 C CA . ALA A 1 90 ? -20.034 3.024 30.706 1.00 53.50 90 ALA A CA 1
ATOM 722 C C . ALA A 1 90 ? -20.298 1.918 31.745 1.00 53.50 90 ALA A C 1
ATOM 724 O O . ALA A 1 90 ? -19.427 1.086 31.983 1.00 53.50 90 ALA A O 1
ATOM 725 N N . SER A 1 91 ? -21.469 1.899 32.381 1.00 61.38 91 SER A N 1
ATOM 726 C CA . SER A 1 91 ? -21.810 0.947 33.435 1.00 61.38 91 SER A CA 1
ATOM 727 C C . SER A 1 91 ? -22.317 -0.400 32.915 1.00 61.38 91 SER A C 1
ATOM 729 O O . SER A 1 91 ? -22.229 -1.377 33.654 1.00 61.38 91 SER A O 1
ATOM 731 N N . SER A 1 92 ? -22.830 -0.487 31.678 1.00 65.31 92 SER A N 1
ATOM 732 C CA . SER A 1 92 ? -23.532 -1.699 31.212 1.00 65.31 92 SER A CA 1
ATOM 733 C C . SER A 1 92 ? -22.845 -2.480 30.088 1.00 65.31 92 SER A C 1
ATOM 735 O O . SER A 1 92 ? -23.170 -3.651 29.893 1.00 65.31 92 SER A O 1
ATOM 737 N N . THR A 1 93 ? -21.923 -1.884 29.331 1.00 69.56 93 THR A N 1
ATOM 738 C CA . THR A 1 93 ? -21.236 -2.574 28.224 1.00 69.56 93 THR A CA 1
ATOM 739 C C . THR A 1 93 ? -19.859 -3.055 28.650 1.00 69.56 93 THR A C 1
ATOM 741 O O . THR A 1 93 ? -18.989 -2.244 28.963 1.00 69.56 93 THR A O 1
ATOM 744 N N . ALA A 1 94 ? -19.644 -4.370 28.607 1.00 76.81 94 ALA A N 1
ATOM 745 C CA . ALA A 1 94 ? -18.321 -4.953 28.774 1.00 76.81 94 ALA A CA 1
ATOM 746 C C . ALA A 1 94 ? -17.389 -4.464 27.652 1.00 76.81 94 ALA A C 1
ATOM 748 O O . ALA A 1 94 ? -17.707 -4.591 26.467 1.00 76.81 94 ALA A O 1
ATOM 749 N N . TYR A 1 95 ? -16.241 -3.904 28.030 1.00 83.56 95 TYR A N 1
ATOM 750 C CA . TYR A 1 95 ? -15.212 -3.461 27.097 1.00 83.56 95 TYR A CA 1
ATOM 751 C C . TYR A 1 95 ? -13.830 -3.934 27.543 1.00 83.56 95 TYR A C 1
ATOM 753 O O . TYR A 1 95 ? -13.576 -4.147 28.729 1.00 83.56 95 TYR A O 1
ATOM 761 N N . VAL A 1 96 ? -12.914 -4.054 26.585 1.00 86.00 96 VAL A N 1
ATOM 762 C CA . VAL A 1 96 ? -11.498 -4.350 26.838 1.00 86.00 96 VAL A CA 1
ATOM 763 C C . VAL A 1 96 ? -10.666 -3.143 26.428 1.00 86.00 96 VAL A C 1
ATOM 765 O O . VAL A 1 96 ? -10.772 -2.664 25.301 1.00 86.00 96 VAL A O 1
ATOM 768 N N . SER A 1 97 ? -9.834 -2.628 27.335 1.00 88.56 97 SER A N 1
ATOM 769 C CA . SER A 1 97 ? -8.898 -1.547 27.017 1.00 88.56 97 SER A CA 1
ATOM 770 C C . SER A 1 97 ? -7.540 -2.111 26.609 1.00 88.56 97 SER A C 1
ATOM 772 O O . SER A 1 97 ? -6.895 -2.805 27.392 1.00 88.56 97 SER A O 1
ATOM 774 N N . ILE A 1 98 ? -7.081 -1.763 25.414 1.00 86.62 98 ILE A N 1
ATOM 775 C CA . ILE A 1 98 ? -5.787 -2.162 24.865 1.00 86.62 98 ILE A CA 1
ATOM 776 C C . ILE A 1 98 ? -4.946 -0.897 24.697 1.00 86.62 98 ILE A C 1
ATOM 778 O O . ILE A 1 98 ? -5.394 0.071 24.081 1.00 86.62 98 ILE A O 1
ATOM 782 N N . GLN A 1 99 ? -3.731 -0.885 25.243 1.00 88.88 99 GLN A N 1
ATOM 783 C CA . GLN A 1 99 ? -2.784 0.206 25.012 1.00 88.88 99 GLN A CA 1
ATOM 784 C C . GLN A 1 99 ? -1.870 -0.145 23.843 1.00 88.88 99 GLN A C 1
ATOM 786 O O . GLN A 1 99 ? -1.202 -1.175 23.858 1.00 88.88 99 GLN A O 1
ATOM 791 N N . VAL A 1 100 ? -1.835 0.725 22.839 1.00 86.25 100 VAL A N 1
ATOM 792 C CA . VAL A 1 100 ? -0.997 0.571 21.649 1.00 86.25 100 VAL A CA 1
ATOM 793 C C . VAL A 1 100 ? -0.037 1.750 21.583 1.00 86.25 100 VAL A C 1
ATOM 795 O O . VAL A 1 100 ? -0.459 2.906 21.596 1.00 86.25 100 VAL A O 1
ATOM 798 N N . VAL A 1 101 ? 1.263 1.473 21.518 1.00 87.50 101 VAL A N 1
ATOM 799 C CA . VAL A 1 101 ? 2.291 2.513 21.403 1.00 87.50 101 VAL A CA 1
ATOM 800 C C . VAL A 1 101 ? 2.612 2.723 19.929 1.00 87.50 101 VAL A C 1
ATOM 802 O O . VAL A 1 101 ? 3.132 1.829 19.268 1.00 87.50 101 VAL A O 1
ATOM 805 N N . GLN A 1 102 ? 2.312 3.914 19.417 1.00 87.69 102 GLN A N 1
ATOM 806 C CA . GLN A 1 102 ? 2.737 4.347 18.094 1.00 87.69 102 GLN A CA 1
ATOM 807 C C . GLN A 1 102 ? 4.155 4.912 18.196 1.00 87.69 102 GLN A C 1
ATOM 809 O O . GLN A 1 102 ? 4.413 5.868 18.937 1.00 87.69 102 GLN A O 1
ATOM 814 N N . ILE A 1 103 ? 5.073 4.305 17.452 1.00 86.31 103 ILE A N 1
ATOM 815 C CA . ILE A 1 103 ? 6.476 4.711 17.384 1.00 86.31 103 ILE A CA 1
ATOM 816 C C . ILE A 1 103 ? 6.626 5.586 16.132 1.00 86.31 103 ILE A C 1
ATOM 818 O O . ILE A 1 103 ? 6.088 5.222 15.084 1.00 86.31 103 ILE A O 1
ATOM 822 N N . PRO A 1 104 ? 7.297 6.750 16.204 1.00 85.38 104 PRO A N 1
ATOM 823 C CA . PRO A 1 104 ? 7.572 7.550 15.018 1.00 85.38 104 PRO A CA 1
ATOM 824 C C . PRO A 1 104 ? 8.314 6.705 13.976 1.00 85.38 104 PRO A C 1
ATOM 826 O O . PRO A 1 104 ? 9.177 5.897 14.344 1.00 85.38 104 PRO A O 1
ATOM 829 N N . PRO A 1 105 ? 8.037 6.906 12.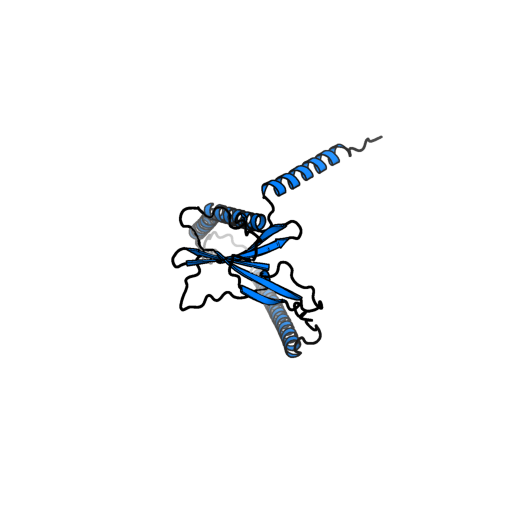677 1.00 79.25 105 PRO A N 1
ATOM 830 C CA . PRO A 1 105 ? 8.810 6.259 11.639 1.00 79.25 105 PRO A CA 1
ATOM 831 C C . PRO A 1 105 ? 10.269 6.651 11.846 1.00 79.25 105 PRO A C 1
ATOM 833 O O . PRO A 1 105 ? 10.622 7.835 11.868 1.00 79.25 105 PRO A O 1
ATOM 836 N N . LYS A 1 106 ? 11.123 5.644 12.046 1.00 76.75 106 LYS A N 1
ATOM 837 C CA . LYS A 1 106 ? 12.562 5.861 12.083 1.00 76.75 106 LYS A CA 1
ATOM 838 C C . LYS A 1 106 ? 12.923 6.397 10.709 1.00 76.75 106 LYS A C 1
ATOM 840 O O . LYS A 1 106 ? 12.801 5.666 9.727 1.00 76.75 106 LYS A O 1
ATOM 845 N N . SER A 1 107 ? 13.309 7.671 10.628 1.00 67.38 107 SER A N 1
ATOM 846 C CA . SER A 1 107 ? 13.827 8.206 9.378 1.00 67.38 107 SER A CA 1
ATOM 847 C C . SER A 1 107 ? 14.980 7.307 8.976 1.00 67.38 107 SER A C 1
ATOM 849 O O . SER A 1 107 ? 15.994 7.195 9.670 1.00 67.38 107 SER A O 1
ATOM 851 N N . ILE A 1 108 ? 14.790 6.600 7.867 1.00 58.41 108 ILE A N 1
ATOM 852 C CA . ILE A 1 108 ? 15.890 5.960 7.181 1.00 58.41 108 ILE A CA 1
ATOM 853 C C . ILE A 1 108 ? 16.656 7.141 6.608 1.00 58.41 108 ILE A C 1
ATOM 855 O O . ILE A 1 108 ? 16.388 7.607 5.503 1.00 58.41 108 ILE A O 1
ATOM 859 N N . ILE A 1 109 ? 17.557 7.696 7.415 1.00 59.66 109 ILE A N 1
ATOM 860 C CA . ILE A 1 109 ? 18.623 8.531 6.904 1.00 59.66 109 ILE A CA 1
ATOM 861 C C . ILE A 1 109 ? 19.406 7.562 6.032 1.00 59.66 109 ILE A C 1
ATOM 863 O O . ILE A 1 109 ? 20.215 6.774 6.519 1.00 59.66 109 ILE A O 1
ATOM 867 N N . ILE A 1 110 ? 19.066 7.535 4.743 1.00 53.50 110 ILE A N 1
ATOM 868 C CA . ILE A 1 110 ? 19.896 6.918 3.726 1.00 53.50 110 ILE A CA 1
ATOM 869 C C . ILE A 1 110 ? 21.136 7.794 3.734 1.00 53.50 110 ILE A C 1
ATOM 871 O O . ILE A 1 110 ? 21.204 8.804 3.033 1.00 53.50 110 ILE A O 1
ATOM 875 N N . SER A 1 111 ? 22.072 7.469 4.623 1.00 53.03 111 SER A N 1
ATOM 876 C CA . SER A 1 111 ? 23.379 8.084 4.664 1.00 53.03 111 SER A CA 1
ATOM 877 C C . SER A 1 111 ? 23.951 7.885 3.273 1.00 53.03 111 SER A C 1
ATOM 879 O O . SER A 1 111 ? 24.383 6.791 2.912 1.00 53.03 111 SER A O 1
ATOM 881 N N . ARG A 1 112 ? 23.911 8.949 2.466 1.00 57.44 112 ARG A N 1
ATOM 882 C CA . ARG A 1 112 ? 24.435 8.980 1.092 1.00 57.44 112 ARG A CA 1
ATOM 883 C C . ARG A 1 112 ? 25.909 8.556 1.043 1.00 57.44 112 ARG A C 1
ATOM 885 O O . ARG A 1 112 ? 26.428 8.235 -0.020 1.00 57.44 112 ARG A O 1
ATOM 892 N N . GLU A 1 113 ? 26.553 8.548 2.205 1.00 57.84 113 GLU A N 1
ATOM 893 C CA . GLU A 1 113 ? 27.938 8.176 2.443 1.00 57.84 113 GLU A CA 1
ATOM 894 C C . GLU A 1 113 ? 28.213 6.668 2.466 1.00 57.84 113 GLU A C 1
ATOM 896 O O . GLU A 1 113 ? 29.365 6.284 2.313 1.00 57.84 113 GLU A O 1
ATOM 901 N N . HIS A 1 114 ? 27.204 5.799 2.584 1.00 55.88 114 HIS A N 1
ATOM 902 C CA . HIS A 1 114 ? 27.408 4.344 2.612 1.00 55.88 114 HIS A CA 1
ATOM 903 C C . HIS A 1 114 ? 26.712 3.626 1.449 1.00 55.88 114 HIS A C 1
ATOM 905 O O . HIS A 1 114 ? 26.111 2.567 1.612 1.00 55.88 114 HIS A O 1
ATOM 911 N N . PHE A 1 115 ? 26.843 4.158 0.229 1.00 60.50 115 PHE A N 1
ATOM 912 C CA . PHE A 1 115 ? 26.805 3.256 -0.922 1.00 60.50 115 PHE A CA 1
ATOM 913 C C . PHE A 1 115 ? 28.031 2.344 -0.813 1.00 60.50 115 PHE A C 1
ATOM 915 O O . PHE A 1 115 ? 29.146 2.875 -0.835 1.00 60.50 115 PHE A O 1
ATOM 922 N N . PRO A 1 116 ? 27.863 1.012 -0.672 1.00 70.44 116 PRO A N 1
ATOM 923 C CA . PRO A 1 116 ? 28.991 0.109 -0.489 1.00 70.44 116 PRO A CA 1
ATOM 924 C C . PRO A 1 116 ? 29.989 0.357 -1.616 1.00 70.44 116 PRO A C 1
ATOM 926 O O . PRO A 1 116 ? 29.584 0.367 -2.778 1.00 70.44 116 PRO A O 1
ATOM 929 N N . GLU A 1 117 ? 31.270 0.562 -1.306 1.00 76.00 117 GLU A N 1
ATOM 930 C CA . GLU A 1 117 ? 32.302 0.884 -2.310 1.00 76.00 117 GLU A CA 1
ATOM 931 C C . GLU A 1 117 ? 32.284 -0.092 -3.499 1.00 76.00 117 GLU A C 1
ATOM 933 O O . GLU A 1 117 ? 32.520 0.284 -4.647 1.00 76.00 117 GLU A O 1
ATOM 938 N N . LYS A 1 118 ? 31.860 -1.330 -3.230 1.00 80.25 118 LYS A N 1
ATOM 939 C CA . LYS A 1 118 ? 31.615 -2.395 -4.205 1.00 80.25 118 LYS A CA 1
ATOM 940 C C . LYS A 1 118 ? 30.657 -1.989 -5.339 1.00 80.25 118 LYS A C 1
ATOM 942 O O . LYS A 1 118 ? 30.910 -2.332 -6.490 1.00 80.25 118 LYS A O 1
ATOM 947 N N . TRP A 1 119 ? 29.599 -1.225 -5.057 1.00 88.19 119 TRP A N 1
ATOM 948 C CA . TRP A 1 119 ? 28.664 -0.735 -6.080 1.00 88.19 119 TRP A CA 1
ATOM 949 C C . TRP A 1 119 ? 29.270 0.357 -6.963 1.00 88.19 119 TRP A C 1
ATOM 951 O O . TRP A 1 119 ? 28.975 0.404 -8.155 1.00 88.19 119 TRP A O 1
ATOM 961 N N . LYS A 1 120 ? 30.160 1.202 -6.424 1.00 85.88 120 LYS A N 1
ATOM 962 C CA . LYS A 1 120 ? 30.869 2.209 -7.233 1.00 85.88 120 LYS A CA 1
ATOM 963 C C . LYS A 1 120 ? 31.771 1.533 -8.264 1.00 85.88 120 LYS A C 1
ATOM 965 O O . LYS A 1 120 ? 31.763 1.917 -9.429 1.00 85.88 120 LYS A O 1
ATOM 970 N N . ILE A 1 121 ? 32.481 0.482 -7.854 1.00 88.38 121 ILE A N 1
ATOM 971 C CA . ILE A 1 121 ? 33.326 -0.318 -8.751 1.00 88.38 121 ILE A CA 1
ATOM 972 C C . ILE A 1 121 ? 32.474 -0.985 -9.839 1.00 88.38 121 ILE A C 1
ATOM 974 O O . ILE A 1 121 ? 32.823 -0.911 -11.015 1.00 88.38 121 ILE A O 1
ATOM 978 N N . ALA A 1 122 ? 31.326 -1.569 -9.475 1.00 91.81 122 ALA A N 1
ATOM 979 C CA . ALA A 1 122 ? 30.418 -2.181 -10.445 1.00 91.81 122 ALA A CA 1
ATOM 980 C C . ALA A 1 122 ? 29.944 -1.180 -11.515 1.00 91.81 122 ALA A C 1
ATOM 982 O O . ALA A 1 122 ? 29.963 -1.499 -12.703 1.00 91.81 122 ALA A O 1
ATOM 983 N N . LEU A 1 123 ? 29.592 0.050 -11.123 1.00 92.00 123 LEU A N 1
ATOM 984 C CA . LEU A 1 123 ? 29.182 1.095 -12.069 1.00 92.00 123 LEU A CA 1
ATOM 985 C C . LEU A 1 123 ? 30.312 1.510 -13.022 1.00 92.00 123 LEU A C 1
ATOM 987 O O . LEU A 1 123 ? 30.062 1.705 -14.211 1.00 92.00 123 LEU A O 1
ATOM 991 N N . ILE A 1 124 ? 31.551 1.595 -12.530 1.00 94.75 124 ILE A N 1
ATOM 992 C CA . ILE A 1 124 ? 32.722 1.904 -13.366 1.00 94.75 124 ILE A CA 1
ATOM 993 C C . ILE A 1 124 ? 32.943 0.799 -14.407 1.00 94.75 124 ILE A C 1
ATOM 995 O O . ILE A 1 124 ? 33.159 1.097 -15.581 1.00 94.75 124 ILE A O 1
ATOM 999 N N . ILE A 1 125 ? 32.828 -0.472 -14.010 1.00 96.06 125 ILE A N 1
ATOM 1000 C CA . ILE A 1 125 ? 32.980 -1.611 -14.928 1.00 96.06 125 ILE A CA 1
ATOM 1001 C C . ILE A 1 125 ? 31.905 -1.572 -16.019 1.00 96.06 125 ILE A C 1
ATOM 1003 O O . ILE A 1 125 ? 32.230 -1.698 -17.200 1.00 96.06 125 ILE A O 1
ATOM 1007 N N . VAL A 1 126 ? 30.639 -1.343 -15.652 1.00 97.06 126 VAL A N 1
ATOM 1008 C CA . VAL A 1 126 ? 29.536 -1.243 -16.623 1.00 97.06 126 VAL A CA 1
ATOM 1009 C C . VAL A 1 126 ? 29.786 -0.108 -17.620 1.00 97.06 126 VAL A C 1
ATOM 1011 O O . VAL A 1 126 ? 29.625 -0.310 -18.823 1.00 97.06 126 VAL A O 1
ATOM 1014 N N . ALA A 1 127 ? 30.249 1.055 -17.155 1.00 97.44 127 ALA A N 1
ATOM 1015 C CA . ALA A 1 127 ? 30.577 2.176 -18.033 1.00 97.44 127 ALA A CA 1
ATOM 1016 C C . ALA A 1 127 ? 31.702 1.833 -19.031 1.00 97.44 127 ALA A C 1
ATOM 1018 O O . ALA A 1 127 ? 31.582 2.142 -20.217 1.00 97.44 127 ALA A O 1
ATOM 1019 N N . ILE A 1 128 ? 32.759 1.141 -18.589 1.00 98.00 128 ILE A N 1
ATOM 1020 C CA . ILE A 1 128 ? 33.867 0.709 -19.461 1.00 98.00 128 ILE A CA 1
ATOM 1021 C C . ILE A 1 128 ? 33.375 -0.273 -20.532 1.00 98.00 128 ILE A C 1
ATOM 1023 O O . ILE A 1 128 ? 33.726 -0.130 -21.704 1.00 98.00 128 ILE A O 1
ATOM 1027 N N . VAL A 1 129 ? 32.530 -1.238 -20.162 1.00 98.06 129 VAL A N 1
ATOM 1028 C CA . VAL A 1 129 ? 31.974 -2.218 -21.110 1.00 98.06 129 VAL A CA 1
ATOM 1029 C C . VAL A 1 129 ? 31.155 -1.524 -22.203 1.00 98.06 129 VAL A C 1
ATOM 1031 O O . VAL A 1 129 ? 31.308 -1.853 -23.379 1.00 98.06 129 VAL A O 1
ATOM 1034 N N . VAL A 1 130 ? 30.349 -0.518 -21.851 1.00 98.06 130 VAL A N 1
ATOM 1035 C CA . VAL A 1 130 ? 29.571 0.265 -22.827 1.00 98.06 130 VAL A CA 1
ATOM 1036 C C . VAL A 1 130 ? 30.484 1.002 -23.814 1.00 98.06 130 VAL A C 1
ATOM 1038 O O . VAL A 1 130 ? 30.220 0.987 -25.017 1.00 98.06 130 VAL A O 1
ATOM 1041 N N . VAL A 1 131 ? 31.587 1.591 -23.340 1.00 98.25 131 VAL A N 1
ATOM 1042 C CA . VAL A 1 131 ? 32.568 2.267 -24.210 1.00 98.25 131 VAL A CA 1
ATOM 1043 C C . VAL A 1 131 ? 33.240 1.276 -25.163 1.00 98.25 131 VAL A C 1
ATOM 1045 O O . VAL A 1 131 ? 33.365 1.564 -26.353 1.00 98.25 131 VAL A O 1
ATOM 1048 N N . ILE A 1 132 ? 33.622 0.088 -24.683 1.00 98.19 132 ILE A N 1
ATOM 1049 C CA . ILE A 1 132 ? 34.227 -0.954 -25.528 1.00 98.19 132 ILE A CA 1
ATOM 1050 C C . ILE A 1 132 ? 33.248 -1.401 -26.619 1.00 98.19 132 ILE A C 1
ATOM 1052 O O . ILE A 1 132 ? 33.629 -1.469 -27.787 1.00 98.19 132 ILE A O 1
ATOM 1056 N N . ILE A 1 133 ? 31.979 -1.642 -26.272 1.00 98.19 133 ILE A N 1
ATOM 1057 C CA . ILE A 1 133 ? 30.941 -2.020 -27.244 1.00 98.19 133 ILE A CA 1
ATOM 1058 C C . ILE A 1 133 ? 30.768 -0.923 -28.302 1.00 98.19 133 ILE A C 1
ATOM 1060 O O . ILE A 1 133 ? 30.738 -1.226 -29.497 1.00 98.19 133 ILE A O 1
ATOM 1064 N N . ALA A 1 134 ? 30.718 0.348 -27.894 1.00 98.25 134 ALA A N 1
ATOM 1065 C CA . ALA A 1 134 ? 30.619 1.471 -28.823 1.00 98.25 134 ALA A CA 1
ATOM 1066 C C . ALA A 1 134 ? 31.818 1.529 -29.789 1.00 98.25 134 ALA A C 1
ATOM 1068 O O . ALA A 1 134 ? 31.629 1.684 -30.997 1.00 98.25 134 ALA A O 1
ATOM 1069 N N . LEU A 1 135 ? 33.044 1.325 -29.293 1.00 98.19 135 LEU A N 1
ATOM 1070 C CA . LEU A 1 135 ? 34.247 1.266 -30.131 1.00 98.19 135 LEU A CA 1
ATOM 1071 C C . LEU A 1 135 ? 34.210 0.087 -31.113 1.00 98.19 135 LEU A C 1
ATOM 1073 O O . LEU A 1 135 ? 34.543 0.261 -32.287 1.00 98.19 135 LEU A O 1
ATOM 1077 N N . CYS A 1 136 ? 33.754 -1.092 -30.680 1.00 97.81 136 CYS A N 1
ATOM 1078 C CA . CYS A 1 136 ? 33.576 -2.247 -31.561 1.00 97.81 136 CYS A CA 1
ATOM 1079 C C . CYS A 1 136 ? 32.587 -1.952 -32.699 1.00 97.81 136 CYS A C 1
ATOM 1081 O O . CYS A 1 136 ? 32.870 -2.291 -33.851 1.00 97.81 136 CYS A O 1
ATOM 1083 N N . ILE A 1 137 ? 31.467 -1.283 -32.403 1.00 97.94 137 ILE A N 1
ATOM 1084 C CA . ILE A 1 137 ? 30.469 -0.885 -33.408 1.00 97.94 137 ILE A CA 1
ATOM 1085 C C . ILE A 1 137 ? 31.077 0.106 -34.408 1.00 97.94 137 ILE A C 1
ATOM 1087 O O . ILE A 1 137 ? 30.922 -0.074 -35.616 1.00 97.94 137 ILE A O 1
ATOM 1091 N N . ILE A 1 138 ? 31.818 1.113 -33.937 1.00 97.81 138 ILE A N 1
ATOM 1092 C CA . ILE A 1 138 ? 32.464 2.113 -34.804 1.00 97.81 138 ILE A CA 1
ATOM 1093 C C . ILE A 1 138 ? 33.484 1.452 -35.743 1.00 97.81 138 ILE A C 1
ATOM 1095 O O . ILE A 1 138 ? 33.469 1.703 -36.951 1.00 97.81 138 ILE A O 1
ATOM 1099 N N . ILE A 1 139 ? 34.339 0.563 -35.224 1.00 97.38 139 ILE A N 1
ATOM 1100 C CA . ILE A 1 139 ? 35.323 -0.176 -36.034 1.00 97.38 139 ILE A CA 1
ATOM 1101 C C . ILE A 1 139 ? 34.616 -1.062 -37.067 1.00 97.38 139 ILE A C 1
ATOM 1103 O O . ILE A 1 139 ? 35.040 -1.139 -38.226 1.00 97.38 139 ILE A O 1
ATOM 1107 N N . TRP A 1 140 ? 33.531 -1.725 -36.666 1.00 97.19 140 TRP A N 1
ATOM 1108 C CA . TRP A 1 140 ? 32.737 -2.560 -37.560 1.00 97.19 140 TRP A CA 1
ATOM 1109 C C . TRP A 1 140 ? 32.116 -1.742 -38.701 1.00 97.19 140 TRP A C 1
ATOM 1111 O O . TRP A 1 140 ? 32.267 -2.119 -39.867 1.00 97.19 140 TRP A O 1
ATOM 1121 N N . LEU A 1 141 ? 31.522 -0.583 -38.394 1.00 96.50 141 LEU A N 1
ATOM 1122 C CA . LEU A 1 141 ? 30.975 0.344 -39.390 1.00 96.50 141 LEU A CA 1
ATOM 1123 C C . LEU A 1 141 ? 32.056 0.839 -40.359 1.00 96.50 141 LEU A C 1
ATOM 1125 O O . LEU A 1 141 ? 31.850 0.806 -41.574 1.00 96.50 141 LEU A O 1
ATOM 1129 N N . TYR A 1 142 ? 33.236 1.207 -39.852 1.00 96.25 142 TYR A N 1
ATOM 1130 C CA . TYR A 1 142 ? 34.348 1.657 -40.691 1.00 96.25 142 TYR A CA 1
ATOM 1131 C C . TYR A 1 142 ? 34.817 0.564 -41.663 1.00 96.25 142 TYR A C 1
ATOM 1133 O O . TYR A 1 142 ? 34.993 0.816 -42.859 1.00 96.25 142 TYR A O 1
ATOM 1141 N N . LYS A 1 143 ? 34.956 -0.684 -41.190 1.00 94.25 143 LYS A N 1
ATOM 1142 C CA . LYS A 1 143 ? 35.290 -1.824 -42.061 1.00 94.25 143 LYS A CA 1
ATOM 1143 C C . LYS A 1 143 ? 34.207 -2.088 -43.101 1.00 94.25 143 LYS A C 1
ATOM 1145 O O . LYS A 1 143 ? 34.547 -2.458 -44.224 1.00 94.25 143 LYS A O 1
ATOM 1150 N N . ASN A 1 144 ? 32.934 -1.920 -42.753 1.00 93.81 144 ASN A N 1
ATOM 1151 C CA . ASN A 1 144 ? 31.836 -2.135 -43.689 1.00 93.81 144 ASN A CA 1
ATOM 1152 C C . ASN A 1 144 ? 31.845 -1.093 -44.817 1.00 93.81 144 ASN A C 1
ATOM 1154 O O . ASN A 1 144 ? 31.796 -1.455 -45.989 1.00 93.81 144 ASN A O 1
ATOM 1158 N N . MET A 1 145 ? 32.041 0.185 -44.482 1.00 91.62 145 MET A N 1
ATOM 1159 C CA . MET A 1 145 ? 32.149 1.253 -45.483 1.00 91.62 145 MET A CA 1
ATOM 1160 C C . MET A 1 145 ? 33.344 1.061 -46.426 1.00 91.62 145 MET A C 1
ATOM 1162 O O . MET A 1 145 ? 33.246 1.329 -47.622 1.00 91.62 145 MET A O 1
ATOM 1166 N N . GLN A 1 146 ? 34.473 0.558 -45.917 1.00 89.44 146 GLN A N 1
ATOM 1167 C CA . GLN A 1 146 ? 35.648 0.268 -46.745 1.00 89.44 146 GLN A CA 1
ATOM 1168 C C . GLN A 1 146 ? 35.410 -0.878 -47.740 1.00 89.44 146 GLN A C 1
ATOM 1170 O O . GLN A 1 146 ? 35.976 -0.865 -48.834 1.00 89.44 146 GLN A O 1
ATOM 1175 N N . LYS A 1 147 ? 34.567 -1.863 -47.402 1.00 86.00 147 LYS A N 1
ATOM 1176 C CA . LYS A 1 147 ? 34.200 -2.932 -48.346 1.00 86.00 147 LYS A CA 1
ATOM 1177 C C . LYS A 1 147 ? 33.431 -2.377 -49.542 1.00 86.00 147 LYS A C 1
ATOM 1179 O O . LYS A 1 147 ? 33.728 -2.765 -50.667 1.00 86.00 147 LYS A O 1
ATOM 1184 N N . GLU A 1 148 ? 32.509 -1.448 -49.311 1.00 83.06 148 GLU A N 1
ATOM 1185 C CA . GLU A 1 148 ? 31.727 -0.829 -50.387 1.00 83.06 148 GLU A CA 1
ATOM 1186 C C . GLU A 1 148 ? 32.593 0.070 -51.279 1.00 83.06 148 GLU A C 1
ATOM 1188 O O . GLU A 1 148 ? 32.511 -0.021 -52.502 1.00 83.06 148 GLU A O 1
ATOM 1193 N N . LYS A 1 149 ? 33.535 0.829 -50.698 1.00 83.62 149 LYS A N 1
ATOM 1194 C CA . LYS A 1 149 ? 34.502 1.620 -51.483 1.00 83.62 149 LYS A CA 1
ATOM 1195 C C . LYS A 1 149 ? 35.375 0.758 -52.402 1.00 83.62 149 LYS A C 1
ATOM 1197 O O . LYS A 1 149 ? 35.620 1.139 -53.542 1.00 83.62 149 LYS A O 1
ATOM 1202 N N . LYS A 1 150 ? 35.811 -0.421 -51.942 1.00 82.12 150 LYS A N 1
ATOM 1203 C CA . LYS A 1 150 ? 36.597 -1.359 -52.766 1.00 82.12 150 LYS A CA 1
ATOM 1204 C C . LYS A 1 150 ? 35.781 -2.000 -53.892 1.00 82.12 150 LYS A C 1
ATOM 1206 O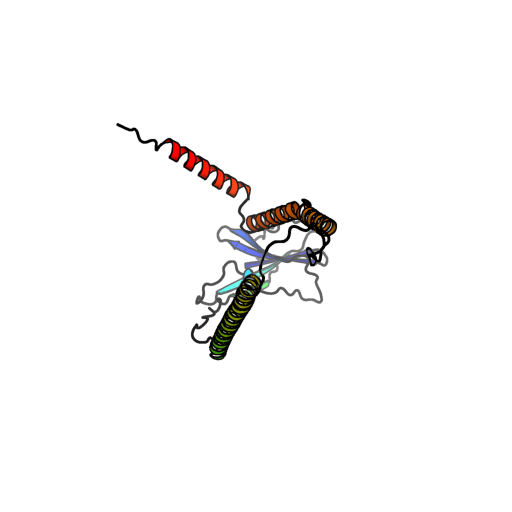 O . LYS A 1 150 ? 36.349 -2.307 -54.934 1.00 82.12 150 LYS A O 1
ATOM 1211 N N . LYS A 1 151 ? 34.473 -2.209 -53.700 1.00 79.88 151 LYS A N 1
ATOM 1212 C CA . LYS A 1 151 ? 33.581 -2.719 -54.754 1.00 79.88 151 LYS A CA 1
ATOM 1213 C C . LYS A 1 151 ? 33.289 -1.656 -55.814 1.00 79.88 151 LYS A C 1
ATOM 1215 O O . LYS A 1 151 ? 33.322 -1.988 -56.991 1.00 79.88 151 LYS A O 1
ATOM 1220 N N . ALA A 1 152 ? 33.076 -0.403 -55.405 1.00 78.50 152 ALA A N 1
ATOM 1221 C CA . ALA A 1 152 ? 32.873 0.716 -56.326 1.00 78.50 152 ALA A CA 1
ATOM 1222 C C . ALA A 1 152 ? 34.111 0.955 -57.208 1.00 78.50 152 ALA A C 1
ATOM 1224 O O . ALA A 1 152 ? 34.008 0.911 -58.426 1.00 78.50 152 ALA A O 1
ATOM 1225 N N . ALA A 1 153 ? 35.303 1.044 -56.606 1.00 78.00 153 ALA A N 1
ATOM 1226 C CA . ALA A 1 153 ? 36.545 1.247 -57.359 1.00 78.00 153 ALA A CA 1
ATOM 1227 C C . ALA A 1 153 ? 36.881 0.096 -58.329 1.00 78.00 153 ALA A C 1
ATOM 1229 O O . ALA A 1 153 ? 37.537 0.315 -59.343 1.00 78.00 153 ALA A O 1
ATOM 1230 N N . LYS A 1 154 ? 36.446 -1.138 -58.032 1.00 76.81 154 LYS A N 1
ATOM 1231 C CA . LYS A 1 154 ? 36.629 -2.280 -58.939 1.00 76.81 154 LYS A CA 1
ATOM 1232 C C . LYS A 1 154 ? 35.628 -2.265 -60.104 1.00 76.81 154 LYS A C 1
ATOM 1234 O O . LYS A 1 154 ? 36.007 -2.623 -61.210 1.00 76.81 154 LYS A O 1
ATOM 1239 N N . ALA A 1 155 ? 34.388 -1.830 -59.871 1.00 75.06 155 ALA A N 1
ATOM 1240 C CA . ALA A 1 155 ? 33.387 -1.696 -60.930 1.00 75.06 155 ALA A CA 1
ATOM 1241 C C . ALA A 1 155 ? 33.774 -0.626 -61.968 1.00 75.06 155 ALA A C 1
ATOM 1243 O O . ALA A 1 155 ? 33.546 -0.838 -63.154 1.00 75.06 155 ALA A O 1
ATOM 1244 N N . ASP A 1 156 ? 34.412 0.466 -61.535 1.00 73.69 156 ASP A N 1
ATOM 1245 C CA . ASP A 1 156 ? 34.900 1.513 -62.442 1.00 73.69 156 ASP A CA 1
ATOM 1246 C C . ASP A 1 156 ? 36.135 1.052 -63.242 1.00 73.69 156 ASP A C 1
ATOM 1248 O O . ASP A 1 156 ? 36.226 1.307 -64.440 1.00 73.69 156 ASP A O 1
ATOM 1252 N N . ALA A 1 157 ? 37.053 0.297 -62.623 1.00 71.44 157 ALA A N 1
ATOM 1253 C CA . ALA A 1 157 ? 38.231 -0.244 -63.311 1.00 71.44 157 ALA A CA 1
ATOM 1254 C C . ALA A 1 157 ? 37.883 -1.313 -64.369 1.00 71.44 157 ALA A C 1
ATOM 1256 O O . ALA A 1 157 ? 38.523 -1.374 -65.417 1.00 71.44 157 ALA A O 1
ATOM 1257 N N . ASP A 1 158 ? 36.852 -2.130 -64.127 1.00 66.69 158 ASP A N 1
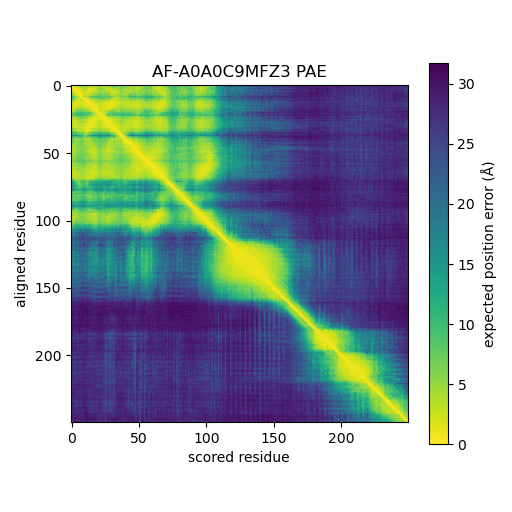ATOM 1258 C CA . ASP A 1 158 ? 36.370 -3.125 -65.095 1.00 66.69 158 ASP A CA 1
ATOM 1259 C C . ASP A 1 158 ? 35.518 -2.484 -66.223 1.00 66.69 158 ASP A C 1
ATOM 1261 O O . ASP A 1 158 ? 35.290 -3.118 -67.254 1.00 66.69 158 ASP A O 1
ATOM 1265 N N . ALA A 1 159 ? 35.069 -1.227 -66.069 1.00 63.34 159 ALA A N 1
ATOM 1266 C CA . ALA A 1 159 ? 34.317 -0.483 -67.088 1.00 63.34 159 ALA A CA 1
ATOM 1267 C C . ALA A 1 159 ? 35.210 0.253 -68.110 1.00 63.34 159 ALA A C 1
ATOM 1269 O O . ALA A 1 159 ? 34.734 0.593 -69.193 1.00 63.34 159 ALA A O 1
ATOM 1270 N N . GLU A 1 160 ? 36.495 0.472 -67.809 1.00 56.88 160 GLU A N 1
ATOM 1271 C CA . GLU A 1 160 ? 37.436 1.189 -68.692 1.00 56.88 160 GLU A CA 1
ATOM 1272 C C . GLU A 1 160 ? 38.279 0.248 -69.584 1.00 56.88 160 GLU A C 1
ATOM 1274 O O . GLU A 1 160 ? 38.969 0.691 -70.500 1.00 56.88 160 GLU A O 1
ATOM 1279 N N . ALA A 1 161 ? 38.171 -1.072 -69.391 1.00 55.59 161 ALA A N 1
ATOM 1280 C CA . ALA A 1 161 ? 38.866 -2.087 -70.186 1.00 55.59 161 ALA A CA 1
ATOM 1281 C C . ALA A 1 161 ? 37.929 -2.867 -71.136 1.00 55.59 161 ALA A C 1
ATOM 1283 O O . ALA A 1 161 ? 37.916 -4.098 -71.130 1.00 55.59 161 ALA A O 1
ATOM 1284 N N . SER A 1 162 ? 37.159 -2.189 -71.998 1.00 44.66 162 SER A N 1
ATOM 1285 C CA . SER A 1 162 ? 36.749 -2.801 -73.276 1.00 44.66 162 SER A CA 1
ATOM 1286 C C . SER A 1 162 ? 36.340 -1.784 -74.354 1.00 44.66 162 SER A C 1
ATOM 1288 O O . SER A 1 162 ? 35.585 -0.856 -74.061 1.00 44.66 162 SER A O 1
ATOM 1290 N N . PRO A 1 163 ? 36.805 -1.951 -75.609 1.00 54.78 163 PRO A N 1
ATOM 1291 C CA . PRO A 1 163 ? 36.492 -1.063 -76.719 1.00 54.78 163 PRO A CA 1
ATOM 1292 C C . PRO A 1 163 ? 35.204 -1.451 -77.471 1.00 54.78 163 PRO A C 1
ATOM 1294 O O . PRO A 1 163 ? 34.932 -2.617 -77.733 1.00 54.78 163 PRO A O 1
ATOM 1297 N N . GLN A 1 164 ? 34.522 -0.401 -77.935 1.00 49.72 164 GLN A N 1
ATOM 1298 C CA . GLN A 1 164 ? 33.528 -0.317 -79.015 1.00 49.72 164 GLN A CA 1
ATOM 1299 C C . GLN A 1 164 ? 32.126 -0.955 -78.867 1.00 49.72 164 GLN A C 1
ATOM 1301 O O . GLN A 1 164 ? 31.960 -2.074 -78.386 1.00 49.72 164 GLN A O 1
ATOM 1306 N N . PRO A 1 165 ? 31.092 -0.257 -79.389 1.00 46.41 165 PRO A N 1
ATOM 1307 C CA . PRO A 1 165 ? 29.709 -0.698 -79.375 1.00 46.41 165 PRO A CA 1
ATOM 1308 C C . PRO A 1 165 ? 29.418 -1.612 -80.572 1.00 46.41 165 PRO A C 1
ATOM 1310 O O . PRO A 1 165 ? 29.714 -1.277 -81.719 1.00 46.41 165 PRO A O 1
ATOM 1313 N N . THR A 1 166 ? 28.751 -2.735 -80.322 1.00 52.91 166 THR A N 1
ATOM 1314 C CA . THR A 1 166 ? 27.967 -3.443 -81.341 1.00 52.91 166 THR A CA 1
ATOM 1315 C C . THR A 1 166 ? 26.503 -3.455 -80.901 1.00 52.91 166 THR A C 1
ATOM 1317 O O . THR A 1 166 ? 26.221 -3.797 -79.751 1.00 52.91 166 THR A O 1
ATOM 1320 N N . PRO A 1 167 ? 25.548 -3.068 -81.767 1.00 59.72 167 PRO A N 1
ATOM 1321 C CA . PRO A 1 167 ? 24.136 -3.181 -81.460 1.00 59.72 167 PRO A CA 1
ATOM 1322 C C . PRO A 1 167 ? 23.714 -4.609 -81.800 1.00 59.72 167 PRO A C 1
ATOM 1324 O O . PRO A 1 167 ? 23.526 -4.949 -82.967 1.00 59.72 167 PRO A O 1
ATOM 1327 N N . ASN A 1 168 ? 23.596 -5.467 -80.790 1.00 45.84 168 ASN A N 1
ATOM 1328 C CA . ASN A 1 168 ? 22.933 -6.750 -80.965 1.00 45.84 168 ASN A CA 1
ATOM 1329 C C . ASN A 1 168 ? 21.902 -6.963 -79.861 1.00 45.84 168 ASN A C 1
ATOM 1331 O O . ASN A 1 168 ? 22.198 -6.913 -78.667 1.00 45.84 168 ASN A O 1
ATOM 1335 N N . ASN A 1 169 ? 20.673 -7.167 -80.315 1.00 59.03 169 ASN A N 1
ATOM 1336 C CA . ASN A 1 169 ? 19.485 -7.408 -79.529 1.00 59.03 169 ASN A CA 1
ATOM 1337 C C . ASN A 1 169 ? 19.644 -8.726 -78.770 1.00 59.03 169 ASN A C 1
ATOM 1339 O O . ASN A 1 169 ? 19.580 -9.796 -79.369 1.00 59.03 169 ASN A O 1
ATOM 1343 N N . ASN A 1 170 ? 19.806 -8.668 -77.449 1.00 44.75 170 ASN A N 1
ATOM 1344 C CA . ASN A 1 170 ? 19.559 -9.840 -76.621 1.00 44.75 170 ASN A CA 1
ATOM 1345 C C . ASN A 1 170 ? 19.052 -9.431 -75.238 1.00 44.75 170 ASN A C 1
ATOM 1347 O O . ASN A 1 170 ? 19.803 -9.128 -74.312 1.00 44.75 170 ASN A O 1
ATOM 1351 N N . MET A 1 171 ? 17.730 -9.388 -75.129 1.00 54.50 171 MET A N 1
ATOM 1352 C CA . MET A 1 171 ? 16.990 -9.180 -73.896 1.00 54.50 171 MET A CA 1
ATOM 1353 C C . MET A 1 171 ? 16.993 -10.506 -73.128 1.00 54.50 171 MET A C 1
ATOM 1355 O O . MET A 1 171 ? 16.030 -11.260 -73.168 1.00 54.50 171 MET A O 1
ATOM 1359 N N . SER A 1 172 ? 18.109 -10.842 -72.479 1.00 51.22 172 SER A N 1
ATOM 1360 C CA . SER A 1 172 ? 18.179 -12.019 -71.614 1.00 51.22 172 SER A CA 1
ATOM 1361 C C . SER A 1 172 ? 19.115 -11.799 -70.431 1.00 51.22 172 SER A C 1
ATOM 1363 O O . SER A 1 172 ? 20.305 -11.535 -70.577 1.00 51.22 172 SER A O 1
ATOM 1365 N N . SER A 1 173 ? 18.536 -12.000 -69.247 1.00 51.41 173 SER A N 1
ATOM 1366 C CA . SER A 1 173 ? 19.193 -12.474 -68.026 1.00 51.41 173 SER A CA 1
ATOM 1367 C C . SER A 1 173 ? 20.289 -11.602 -67.399 1.00 51.41 173 SER A C 1
ATOM 1369 O O . SER A 1 173 ? 21.465 -11.955 -67.432 1.00 51.41 173 SER A O 1
ATOM 1371 N N . LYS A 1 174 ? 19.887 -10.556 -66.660 1.00 45.12 174 LYS A N 1
ATOM 1372 C CA . LYS A 1 174 ? 20.571 -10.188 -65.400 1.00 45.12 174 LYS A CA 1
ATOM 1373 C C . LYS A 1 174 ? 19.668 -9.450 -64.397 1.00 45.12 174 LYS A C 1
ATOM 1375 O O . LYS A 1 174 ? 20.052 -8.449 -63.809 1.00 45.12 174 LYS A O 1
ATOM 1380 N N . MET A 1 175 ? 18.462 -9.974 -64.178 1.00 50.59 175 MET A N 1
ATOM 1381 C CA . MET A 1 175 ? 17.642 -9.702 -62.985 1.00 50.59 175 MET A CA 1
ATOM 1382 C C . MET A 1 175 ? 17.470 -11.006 -62.197 1.00 50.59 175 MET A C 1
ATOM 1384 O O . MET A 1 175 ? 16.398 -11.594 -62.159 1.00 50.59 175 MET A O 1
ATOM 1388 N N . GLN A 1 176 ? 18.555 -11.517 -61.623 1.00 49.41 176 GLN A N 1
ATOM 1389 C CA . GLN A 1 176 ? 18.534 -12.652 -60.694 1.00 49.41 176 GLN A CA 1
ATOM 1390 C C . GLN A 1 176 ? 19.640 -12.363 -59.674 1.00 49.41 176 GLN A C 1
ATOM 1392 O O . GLN A 1 176 ? 20.814 -12.535 -59.966 1.00 49.41 176 GLN A O 1
ATOM 1397 N N . SER A 1 177 ? 19.348 -11.700 -58.557 1.00 50.84 177 SER A N 1
ATOM 1398 C CA . SER A 1 177 ? 18.712 -12.338 -57.407 1.00 50.84 177 SER A CA 1
ATOM 1399 C C . SER A 1 177 ? 17.825 -11.366 -56.608 1.00 50.84 177 SER A C 1
ATOM 1401 O O . SER A 1 177 ? 18.242 -10.828 -55.583 1.00 50.84 177 SER A O 1
ATOM 1403 N N . SER A 1 178 ? 16.584 -11.154 -57.046 1.00 47.25 178 SER A N 1
ATOM 1404 C CA . SER A 1 178 ? 15.509 -10.821 -56.102 1.00 47.25 178 SER A CA 1
ATOM 1405 C C . SER A 1 178 ? 14.916 -12.147 -55.641 1.00 47.25 178 SER A C 1
ATOM 1407 O O . SER A 1 178 ? 14.275 -12.843 -56.419 1.00 47.25 178 SER A O 1
ATOM 1409 N N . ILE A 1 179 ? 15.207 -12.532 -54.399 1.00 53.69 179 ILE A N 1
ATOM 1410 C CA . ILE A 1 179 ? 14.832 -13.826 -53.789 1.00 53.69 179 ILE A CA 1
ATOM 1411 C C . ILE A 1 179 ? 13.332 -13.881 -53.422 1.00 53.69 179 ILE A C 1
ATOM 1413 O O . ILE A 1 179 ? 12.873 -14.805 -52.768 1.00 53.69 179 ILE A O 1
ATOM 1417 N N . LEU A 1 180 ? 12.525 -12.930 -53.890 1.00 51.34 180 LEU A N 1
ATOM 1418 C CA . LEU A 1 180 ? 11.072 -12.991 -53.796 1.00 51.34 180 LEU A CA 1
ATOM 1419 C C . LEU A 1 180 ? 10.496 -12.611 -55.157 1.00 51.34 180 LEU A C 1
ATOM 1421 O O . LEU A 1 180 ? 10.735 -11.514 -55.663 1.00 51.34 180 LEU A O 1
ATOM 1425 N N . SER A 1 181 ? 9.777 -13.555 -55.761 1.00 53.84 181 SER A N 1
ATOM 1426 C CA . SER A 1 181 ? 8.999 -13.340 -56.978 1.00 53.84 181 SER A CA 1
ATOM 1427 C C . SER A 1 181 ? 8.075 -12.137 -56.752 1.00 53.84 181 SER A C 1
ATOM 1429 O O . SER A 1 181 ? 7.430 -12.055 -55.709 1.00 53.84 181 SER A O 1
ATOM 1431 N N . THR A 1 182 ? 8.009 -11.182 -57.684 1.00 64.38 182 THR A N 1
ATOM 1432 C CA . THR A 1 182 ? 7.182 -9.961 -57.560 1.00 64.38 182 THR A CA 1
ATOM 1433 C C . THR A 1 182 ? 5.723 -10.224 -57.132 1.00 64.38 182 THR A C 1
ATOM 1435 O O . THR A 1 182 ? 5.220 -9.450 -56.320 1.00 64.38 182 THR A O 1
ATOM 1438 N N . PRO A 1 183 ? 5.051 -11.313 -57.568 1.00 72.44 183 PRO A N 1
ATOM 1439 C CA . PRO A 1 183 ? 3.729 -11.688 -57.060 1.00 72.44 183 PRO A CA 1
ATOM 1440 C C . PRO A 1 183 ? 3.728 -12.051 -55.567 1.00 72.44 183 PRO A C 1
ATOM 1442 O O . PRO A 1 183 ? 2.804 -11.694 -54.845 1.00 72.44 183 PRO A O 1
ATOM 1445 N N . ASP A 1 184 ? 4.782 -12.713 -55.095 1.00 64.75 184 ASP A N 1
ATOM 1446 C CA . ASP A 1 184 ? 4.922 -13.186 -53.715 1.00 64.75 184 ASP A CA 1
ATOM 1447 C C . ASP A 1 184 ? 5.243 -12.022 -52.766 1.00 64.75 184 ASP A C 1
ATOM 1449 O O . ASP A 1 184 ? 4.659 -11.891 -51.693 1.00 64.75 184 ASP A O 1
ATOM 1453 N N . ALA A 1 185 ? 6.081 -11.080 -53.212 1.00 76.25 185 ALA A N 1
ATOM 1454 C CA . ALA A 1 185 ? 6.327 -9.831 -52.494 1.00 76.25 185 ALA A CA 1
ATOM 1455 C C . ALA A 1 185 ? 5.055 -8.971 -52.363 1.00 76.25 185 ALA A C 1
ATOM 1457 O O . ALA A 1 185 ? 4.836 -8.360 -51.316 1.00 76.25 185 ALA A O 1
ATOM 1458 N N . MET A 1 186 ? 4.200 -8.950 -53.393 1.00 76.88 186 MET A N 1
ATOM 1459 C CA . MET A 1 186 ? 2.904 -8.262 -53.342 1.00 76.88 186 MET A CA 1
ATOM 1460 C C . MET A 1 186 ? 1.948 -8.942 -52.353 1.00 76.88 186 MET A C 1
ATOM 1462 O O . MET A 1 186 ? 1.336 -8.266 -51.531 1.00 76.88 186 MET A O 1
ATOM 1466 N N . MET A 1 187 ? 1.892 -10.275 -52.361 1.00 84.25 187 MET A N 1
ATOM 1467 C CA . MET A 1 187 ? 1.047 -11.060 -51.456 1.00 84.25 187 MET A CA 1
ATOM 1468 C C . MET A 1 187 ? 1.476 -10.916 -49.984 1.00 84.25 187 MET A C 1
ATOM 1470 O O . MET A 1 187 ? 0.640 -10.783 -49.086 1.00 84.25 187 MET A O 1
ATOM 1474 N N . ILE A 1 188 ? 2.789 -10.870 -49.730 1.00 80.56 188 ILE A N 1
ATOM 1475 C CA . ILE A 1 188 ? 3.351 -10.600 -48.401 1.00 80.56 188 ILE A CA 1
ATOM 1476 C C . ILE A 1 188 ? 3.017 -9.165 -47.968 1.00 80.56 188 ILE A C 1
ATOM 1478 O O . ILE A 1 188 ? 2.577 -8.960 -46.837 1.00 80.56 188 ILE A O 1
ATOM 1482 N N . ALA A 1 189 ? 3.158 -8.170 -48.852 1.00 82.06 189 ALA A N 1
ATOM 1483 C CA . ALA A 1 189 ? 2.812 -6.781 -48.544 1.00 82.06 189 ALA A CA 1
ATOM 1484 C C . ALA A 1 189 ? 1.318 -6.598 -48.214 1.00 82.06 189 ALA A C 1
ATOM 1486 O O . ALA A 1 189 ? 0.993 -5.869 -47.271 1.00 82.06 189 ALA A O 1
ATOM 1487 N N . ASP A 1 190 ? 0.423 -7.294 -48.920 1.00 78.19 190 ASP A N 1
ATOM 1488 C CA . ASP A 1 190 ? -1.014 -7.283 -48.624 1.00 78.19 190 ASP A CA 1
ATOM 1489 C C . ASP A 1 190 ? -1.335 -7.992 -47.306 1.00 78.19 190 ASP A C 1
ATOM 1491 O O . ASP A 1 190 ? -2.142 -7.485 -46.529 1.00 78.19 190 ASP A O 1
ATOM 1495 N N . THR A 1 191 ? -0.630 -9.078 -46.972 1.00 79.62 191 THR A N 1
ATOM 1496 C CA . THR A 1 191 ? -0.766 -9.750 -45.667 1.00 79.62 191 THR A CA 1
ATOM 1497 C C . THR A 1 191 ? -0.343 -8.824 -44.519 1.00 79.62 191 THR A C 1
ATOM 1499 O O . THR A 1 191 ? -1.046 -8.713 -43.514 1.00 79.62 191 THR A O 1
ATOM 1502 N N . PHE A 1 192 ? 0.760 -8.082 -44.671 1.00 78.31 192 PHE A N 1
ATOM 1503 C CA . PHE A 1 192 ? 1.188 -7.090 -43.677 1.00 78.31 192 PHE A CA 1
ATOM 1504 C C . PHE A 1 192 ? 0.221 -5.909 -43.572 1.00 78.31 192 PHE A C 1
ATOM 1506 O O . PHE A 1 192 ? -0.070 -5.459 -42.463 1.00 78.31 192 PHE A O 1
ATOM 1513 N N . ARG A 1 193 ? -0.317 -5.417 -44.696 1.00 75.44 193 ARG A N 1
ATOM 1514 C CA . ARG A 1 193 ? -1.379 -4.403 -44.677 1.00 75.44 193 ARG A CA 1
ATOM 1515 C C . ARG A 1 193 ? -2.628 -4.927 -43.995 1.00 75.44 193 ARG A C 1
ATOM 1517 O O . ARG A 1 193 ? -3.198 -4.192 -43.206 1.00 75.44 193 ARG A O 1
ATOM 1524 N N . GLN A 1 194 ? -3.017 -6.175 -44.229 1.00 72.44 194 GLN A N 1
ATOM 1525 C CA . GLN A 1 194 ? -4.183 -6.782 -43.603 1.00 72.44 194 GLN A CA 1
ATOM 1526 C C . GLN A 1 194 ? -4.000 -6.895 -42.086 1.00 72.44 194 GLN A C 1
ATOM 1528 O O . GLN A 1 194 ? -4.857 -6.406 -41.358 1.00 72.44 194 GLN A O 1
ATOM 1533 N N . VAL A 1 195 ? -2.852 -7.398 -41.615 1.00 72.06 195 VAL A N 1
ATOM 1534 C CA . VAL A 1 195 ? -2.496 -7.488 -40.182 1.00 72.06 195 VAL A CA 1
ATOM 1535 C C . VAL A 1 195 ? -2.373 -6.111 -39.517 1.00 72.06 195 VAL A C 1
ATOM 1537 O O . VAL A 1 195 ? -2.727 -5.953 -38.354 1.00 72.06 195 VAL A O 1
ATOM 1540 N N . MET A 1 196 ? -1.918 -5.085 -40.239 1.00 63.41 196 MET A N 1
ATOM 1541 C CA . MET A 1 196 ? -1.889 -3.705 -39.730 1.00 63.41 196 MET A CA 1
ATOM 1542 C C . MET A 1 196 ? -3.254 -3.002 -39.837 1.00 63.41 196 MET A C 1
ATOM 1544 O O . MET A 1 196 ? -3.525 -2.069 -39.085 1.00 63.41 196 MET A O 1
ATOM 1548 N N . SER A 1 197 ? -4.118 -3.433 -40.761 1.00 63.88 197 SER A N 1
ATOM 1549 C CA . SER A 1 197 ? -5.453 -2.869 -41.005 1.00 63.88 197 SER A CA 1
ATOM 1550 C C . SER A 1 197 ? -6.567 -3.559 -40.225 1.00 63.88 197 SER A C 1
ATOM 1552 O O . SER A 1 197 ? -7.704 -3.090 -40.295 1.00 63.88 197 SER A O 1
ATOM 1554 N N . THR A 1 198 ? -6.281 -4.630 -39.466 1.00 62.41 198 THR A N 1
ATOM 1555 C CA . THR A 1 198 ? -7.232 -5.186 -38.496 1.00 62.41 198 THR A CA 1
ATOM 1556 C C . THR A 1 198 ? -7.535 -4.107 -37.462 1.00 62.41 198 THR A C 1
ATOM 1558 O O . THR A 1 198 ? -6.836 -3.934 -36.460 1.00 62.41 198 THR A O 1
ATOM 1561 N N . SER A 1 199 ? -8.585 -3.343 -37.754 1.00 59.06 199 SER A N 1
ATOM 1562 C CA . SER A 1 199 ? -9.062 -2.183 -37.005 1.00 59.06 199 SER A CA 1
ATOM 1563 C C . SER A 1 199 ? -9.386 -2.501 -35.543 1.00 59.06 199 SER A C 1
ATOM 1565 O O . SER A 1 199 ? -9.483 -1.597 -34.715 1.00 59.06 199 SER A O 1
ATOM 1567 N N . ASP A 1 200 ? -9.481 -3.788 -35.215 1.00 62.12 200 ASP A N 1
ATOM 1568 C CA . ASP A 1 200 ? -9.761 -4.300 -33.882 1.00 62.12 200 ASP A CA 1
ATOM 1569 C C . ASP A 1 200 ? -8.578 -4.112 -32.926 1.00 62.12 200 ASP A C 1
ATOM 1571 O O . ASP A 1 200 ? -8.790 -3.787 -31.760 1.00 62.12 200 ASP A O 1
ATOM 1575 N N . ILE A 1 201 ? -7.329 -4.189 -33.408 1.00 68.88 201 ILE A N 1
ATOM 1576 C CA . ILE A 1 201 ? -6.143 -3.957 -32.563 1.00 68.88 201 ILE A CA 1
ATOM 1577 C C . ILE A 1 201 ? -6.058 -2.481 -32.154 1.00 68.88 201 ILE A C 1
ATOM 1579 O O . ILE A 1 201 ? -5.767 -2.162 -31.000 1.00 68.88 201 ILE A O 1
ATOM 1583 N N . VAL A 1 202 ? -6.354 -1.566 -33.081 1.00 67.25 202 VAL A N 1
ATOM 1584 C CA . VAL A 1 202 ? -6.343 -0.121 -32.807 1.00 67.25 202 VAL A CA 1
ATOM 1585 C C . VAL A 1 202 ? -7.508 0.269 -31.894 1.00 67.25 202 VAL A C 1
ATOM 1587 O O . VAL A 1 202 ? -7.303 1.031 -30.948 1.00 67.25 202 VAL A O 1
ATOM 1590 N N . LYS A 1 203 ? -8.706 -0.293 -32.108 1.00 74.94 203 LYS A N 1
ATOM 1591 C CA . LYS A 1 203 ? -9.856 -0.094 -31.211 1.00 74.94 203 LYS A CA 1
ATOM 1592 C C . LYS A 1 203 ? -9.565 -0.596 -29.801 1.00 74.94 203 LYS A C 1
ATOM 1594 O O . LYS A 1 203 ? -9.750 0.159 -28.854 1.00 74.94 203 LYS A O 1
ATOM 1599 N N . HIS A 1 204 ? -9.035 -1.811 -29.664 1.00 75.06 204 HIS A N 1
ATOM 1600 C CA . HIS A 1 204 ? -8.708 -2.386 -28.361 1.00 75.06 204 HIS A CA 1
ATOM 1601 C C . HIS A 1 204 ? -7.624 -1.576 -27.639 1.00 75.06 204 HIS A C 1
ATOM 1603 O O . HIS A 1 204 ? -7.724 -1.323 -26.442 1.00 75.06 204 HIS A O 1
ATOM 1609 N N . ARG A 1 205 ? -6.602 -1.100 -28.360 1.00 78.81 205 ARG A N 1
ATOM 1610 C CA . ARG A 1 205 ? -5.559 -0.243 -27.782 1.00 78.81 205 ARG A CA 1
ATOM 1611 C C . ARG A 1 205 ? -6.118 1.086 -27.266 1.00 78.81 205 ARG A C 1
ATOM 1613 O O . ARG A 1 205 ? -5.706 1.527 -26.196 1.00 78.81 205 ARG A O 1
ATOM 1620 N N . ASN A 1 206 ? -7.046 1.706 -27.993 1.00 78.69 206 ASN A N 1
ATOM 1621 C CA . ASN A 1 206 ? -7.692 2.940 -27.542 1.00 78.69 206 ASN A CA 1
ATOM 1622 C C . ASN A 1 206 ? -8.601 2.686 -26.333 1.00 78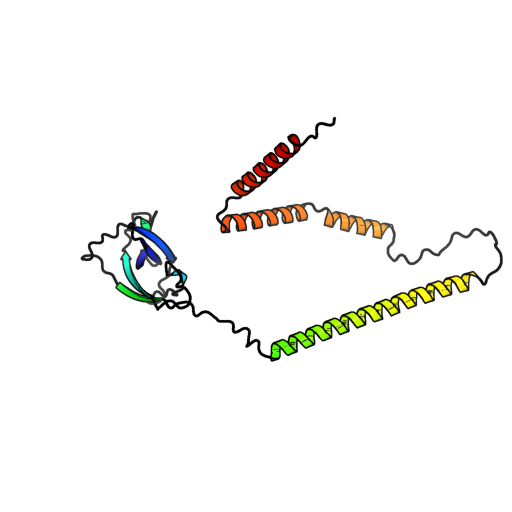.69 206 ASN A C 1
ATOM 1624 O O . ASN A 1 206 ? -8.561 3.451 -25.377 1.00 78.69 206 ASN A O 1
ATOM 1628 N N . GLN A 1 207 ? -9.331 1.571 -26.330 1.00 84.00 207 GLN A N 1
ATOM 1629 C CA . GLN A 1 207 ? -10.235 1.194 -25.245 1.00 84.00 207 GLN A CA 1
ATOM 1630 C C . GLN A 1 207 ? -9.483 0.891 -23.938 1.00 84.00 207 GLN A C 1
ATOM 1632 O O . GLN A 1 207 ? -9.848 1.393 -22.880 1.00 84.00 207 GLN A O 1
ATOM 1637 N N . VAL A 1 208 ? -8.361 0.164 -24.015 1.00 87.62 208 VAL A N 1
ATOM 1638 C CA . VAL A 1 208 ? -7.473 -0.069 -22.860 1.00 87.62 208 VAL A CA 1
ATOM 1639 C C . VAL A 1 208 ? -6.849 1.240 -22.366 1.00 87.62 208 VAL A C 1
ATOM 1641 O O . VAL A 1 208 ? -6.685 1.430 -21.162 1.00 87.62 208 VAL A O 1
ATOM 1644 N N . GLY A 1 209 ? -6.512 2.155 -23.280 1.00 89.31 209 GLY A N 1
ATOM 1645 C CA . GLY A 1 209 ? -6.011 3.482 -22.925 1.00 89.31 209 GLY A CA 1
ATOM 1646 C C . GLY A 1 209 ? -7.027 4.301 -22.124 1.00 89.31 209 GLY A C 1
ATOM 1647 O O . GLY A 1 209 ? -6.664 4.889 -21.105 1.00 89.31 209 GLY A O 1
ATOM 1648 N N . GLU A 1 210 ? -8.294 4.300 -22.543 1.00 88.00 210 GLU A N 1
ATOM 1649 C CA . GLU A 1 210 ? -9.378 4.999 -21.842 1.00 88.00 210 GLU A CA 1
ATOM 1650 C C . GLU A 1 210 ? -9.693 4.375 -20.478 1.00 88.00 210 GLU A C 1
ATOM 1652 O O . GLU A 1 210 ? -9.843 5.106 -19.498 1.00 88.00 210 GLU A O 1
ATOM 1657 N N . ASP A 1 211 ? -9.704 3.044 -20.370 1.00 87.38 211 ASP A N 1
ATOM 1658 C CA . ASP A 1 211 ? -9.946 2.351 -19.098 1.00 87.38 211 ASP A CA 1
ATOM 1659 C C . ASP A 1 211 ? -8.843 2.613 -18.061 1.00 87.38 211 ASP A C 1
ATOM 1661 O O . ASP A 1 211 ? -9.128 2.773 -16.869 1.00 87.38 211 ASP A O 1
ATOM 1665 N N . LEU A 1 212 ? -7.579 2.695 -18.492 1.00 88.25 212 LEU A N 1
ATOM 1666 C CA . LEU A 1 212 ? -6.460 3.035 -17.607 1.00 88.25 212 LEU A CA 1
ATOM 1667 C C . LEU A 1 212 ? -6.551 4.481 -17.107 1.00 88.25 212 LEU A C 1
ATOM 1669 O O . LEU A 1 212 ? -6.380 4.723 -15.911 1.00 88.25 212 LEU A O 1
ATOM 1673 N N . LEU A 1 213 ? -6.867 5.421 -18.001 1.00 84.75 213 LEU A N 1
ATOM 1674 C CA . LEU A 1 213 ? -7.099 6.827 -17.655 1.00 84.75 213 LEU A CA 1
ATOM 1675 C C . LEU A 1 213 ? -8.261 6.977 -16.672 1.00 84.75 213 LEU A C 1
ATOM 1677 O O . LEU A 1 213 ? -8.141 7.685 -15.672 1.00 84.75 213 LEU A O 1
ATOM 1681 N N . LYS A 1 214 ? -9.366 6.268 -16.918 1.00 84.12 214 LYS A N 1
ATOM 1682 C CA . LYS A 1 214 ? -10.543 6.280 -16.050 1.00 84.12 214 LYS A CA 1
ATOM 1683 C C . LYS A 1 214 ? -10.220 5.759 -14.649 1.00 84.12 214 LYS A C 1
ATOM 1685 O O . LYS A 1 214 ? -10.559 6.423 -13.674 1.00 84.12 214 LYS A O 1
ATOM 1690 N N . ARG A 1 215 ? -9.502 4.635 -14.535 1.00 85.31 215 ARG A N 1
ATOM 1691 C CA . ARG A 1 215 ? -9.077 4.087 -13.233 1.00 85.31 215 ARG A CA 1
ATOM 1692 C C . ARG A 1 215 ? -8.140 5.021 -12.471 1.00 85.31 215 ARG A C 1
ATOM 1694 O O . ARG A 1 215 ? -8.272 5.128 -11.256 1.00 85.31 215 ARG A O 1
ATOM 1701 N N . GLN A 1 216 ? -7.213 5.696 -13.155 1.00 80.62 216 GLN A N 1
ATOM 1702 C CA . GLN A 1 216 ? -6.335 6.675 -12.505 1.00 80.62 216 GLN A CA 1
ATOM 1703 C C . GLN A 1 216 ? -7.130 7.869 -11.965 1.00 80.62 216 GLN A C 1
ATOM 1705 O O . GLN A 1 216 ? -6.964 8.232 -10.804 1.00 80.62 216 GLN A O 1
ATOM 1710 N N . LEU A 1 217 ? -8.055 8.410 -12.756 1.00 77.19 217 LEU A N 1
ATOM 1711 C CA . LEU A 1 217 ? -8.900 9.539 -12.353 1.00 77.19 217 LEU A CA 1
ATOM 1712 C C . LEU A 1 217 ? -9.840 9.187 -11.187 1.00 77.19 217 LEU A C 1
ATOM 1714 O O . LEU A 1 217 ? -9.967 9.961 -10.237 1.00 77.19 217 LEU A O 1
ATOM 1718 N N . GLU A 1 218 ? -10.433 7.989 -11.201 1.00 78.75 218 GLU A N 1
ATOM 1719 C CA . GLU A 1 218 ? -11.217 7.463 -10.074 1.00 78.75 218 GLU A CA 1
ATOM 1720 C C . GLU A 1 218 ? -10.352 7.272 -8.818 1.00 78.75 218 GLU A C 1
ATOM 1722 O O . GLU A 1 218 ? -10.783 7.620 -7.719 1.00 78.75 218 GLU A O 1
ATOM 1727 N N . SER A 1 219 ? -9.111 6.789 -8.969 1.00 80.94 219 SER A N 1
ATOM 1728 C CA . SER A 1 219 ? -8.178 6.622 -7.846 1.00 80.94 219 SER A CA 1
ATOM 1729 C C . SER A 1 219 ? -7.696 7.948 -7.247 1.00 80.94 219 SER A C 1
ATOM 1731 O O . SER A 1 219 ? -7.451 8.025 -6.046 1.00 80.94 219 SER A O 1
ATOM 1733 N N . GLU A 1 220 ? -7.614 9.006 -8.058 1.00 79.19 220 GLU A N 1
ATOM 1734 C CA . GLU A 1 220 ? -7.241 10.362 -7.634 1.00 79.19 220 GLU A CA 1
ATOM 1735 C C . GLU A 1 220 ? -8.450 11.188 -7.151 1.00 79.19 220 GLU A C 1
ATOM 1737 O O . GLU A 1 220 ? -8.312 12.370 -6.826 1.00 79.19 220 GLU A O 1
ATOM 1742 N N . GLY A 1 221 ? -9.648 10.592 -7.090 1.00 74.75 221 GLY A N 1
ATOM 1743 C CA . GLY A 1 221 ? -10.864 11.249 -6.603 1.00 74.75 221 GLY A CA 1
ATOM 1744 C C . GLY A 1 221 ? -11.338 12.419 -7.473 1.00 74.75 221 GLY A C 1
ATOM 1745 O O . GLY A 1 221 ? -12.109 13.258 -7.005 1.00 74.75 221 GLY A O 1
ATOM 1746 N N . THR A 1 222 ? -10.882 12.505 -8.726 1.00 60.50 222 THR A N 1
ATOM 1747 C CA . THR A 1 222 ? -11.220 13.584 -9.661 1.00 60.50 222 THR A CA 1
ATOM 1748 C C . THR A 1 222 ? -12.025 13.036 -10.834 1.00 60.50 222 THR A C 1
ATOM 1750 O O . THR A 1 222 ? -11.547 12.261 -11.654 1.00 60.50 222 THR A O 1
ATOM 1753 N N . SER A 1 223 ? -13.288 13.453 -10.927 1.00 57.41 223 SER A N 1
ATOM 1754 C CA . SER A 1 223 ? -14.194 13.043 -12.002 1.00 57.41 223 SER A CA 1
ATOM 1755 C C . SER A 1 223 ? -13.693 13.506 -13.378 1.00 57.41 223 SER A C 1
ATOM 1757 O O . SER A 1 223 ? -13.387 14.686 -13.569 1.00 57.41 223 SER A O 1
ATOM 1759 N N . VAL A 1 224 ? -13.697 12.602 -14.366 1.00 56.97 224 VAL A N 1
ATOM 1760 C CA . VAL A 1 224 ? -13.316 12.867 -15.773 1.00 56.97 224 VAL A CA 1
ATOM 1761 C C . VAL A 1 224 ? -14.070 14.074 -16.359 1.00 56.97 224 VAL A C 1
ATOM 1763 O O . VAL A 1 224 ? -13.494 14.884 -17.088 1.00 56.97 224 VAL A O 1
ATOM 1766 N N . SER A 1 225 ? -15.336 14.265 -15.966 1.00 59.41 225 SER A N 1
ATOM 1767 C CA . SER A 1 225 ? -16.169 15.391 -16.414 1.00 59.41 225 SER A CA 1
ATOM 1768 C C . SER A 1 225 ? -15.663 16.761 -15.943 1.00 59.41 225 SER A C 1
ATOM 1770 O O . SER A 1 225 ? -15.933 17.781 -16.583 1.00 59.41 225 SER A O 1
ATOM 1772 N N . GLU A 1 226 ? -14.893 16.815 -14.856 1.00 59.22 226 GLU A N 1
ATOM 1773 C CA . GLU A 1 226 ? -14.324 18.064 -14.356 1.00 59.22 226 GLU A CA 1
ATOM 1774 C C . GLU A 1 226 ? -13.061 18.473 -15.129 1.00 59.22 226 GLU A C 1
ATOM 1776 O O . GLU A 1 226 ? -12.840 19.663 -15.378 1.00 59.22 226 GLU A O 1
ATOM 1781 N N . VAL A 1 227 ? -12.269 17.499 -15.586 1.00 55.97 227 VAL A N 1
ATOM 1782 C CA . VAL A 1 227 ? -11.067 17.741 -16.401 1.00 55.97 227 VAL A CA 1
ATOM 1783 C C . VAL A 1 227 ? -11.446 18.254 -17.795 1.00 55.97 227 VAL A C 1
ATOM 1785 O O . VAL A 1 227 ? -10.858 19.225 -18.280 1.00 55.97 227 VAL A O 1
ATOM 1788 N N . GLU A 1 228 ? -12.487 17.694 -18.413 1.00 55.88 228 GLU A N 1
ATOM 1789 C CA . GLU A 1 228 ? -12.974 18.132 -19.730 1.00 55.88 228 GLU A CA 1
ATOM 1790 C C . GLU A 1 228 ? -13.596 19.545 -19.698 1.00 55.88 228 GLU A C 1
ATOM 1792 O O . GLU A 1 228 ? -13.418 20.364 -20.609 1.00 55.88 228 GLU A O 1
ATOM 1797 N N . ARG A 1 229 ? -14.241 19.909 -18.584 1.00 57.69 229 ARG A N 1
ATOM 1798 C CA . ARG A 1 229 ? -14.766 21.265 -18.365 1.00 57.69 229 ARG A CA 1
ATOM 1799 C C . ARG A 1 229 ? -13.655 22.314 -18.180 1.00 57.69 229 ARG A C 1
ATOM 1801 O O . ARG A 1 229 ? -13.844 23.484 -18.524 1.00 57.69 229 ARG A O 1
ATOM 1808 N N . ARG A 1 230 ? -12.473 21.930 -17.679 1.00 55.16 230 ARG A N 1
ATOM 1809 C CA . ARG A 1 230 ? -11.320 22.842 -17.504 1.00 55.16 230 ARG A CA 1
ATOM 1810 C C . ARG A 1 230 ? -10.565 23.104 -18.815 1.00 55.16 230 ARG A C 1
ATOM 1812 O O . ARG A 1 230 ? -10.121 24.232 -19.055 1.00 55.16 230 ARG A O 1
ATOM 1819 N N . THR A 1 231 ? -10.469 22.117 -19.704 1.00 57.81 231 THR A N 1
ATOM 1820 C CA . THR A 1 231 ? -9.768 22.264 -20.995 1.00 57.81 231 THR A CA 1
ATOM 1821 C C . THR A 1 231 ? -10.582 23.063 -22.021 1.00 57.81 231 THR A C 1
ATOM 1823 O O . THR A 1 231 ? -10.024 23.902 -22.735 1.00 57.81 231 THR A O 1
ATOM 1826 N N . SER A 1 232 ? -11.908 22.905 -22.035 1.00 57.06 232 SER A N 1
ATOM 1827 C CA . SER A 1 232 ? -12.829 23.680 -22.885 1.00 57.06 232 SER A CA 1
ATOM 1828 C C . SER A 1 232 ? -12.875 25.175 -22.522 1.00 57.06 232 SER A C 1
ATOM 1830 O O . SER A 1 232 ? -12.807 26.032 -23.408 1.00 57.06 232 SER A O 1
ATOM 1832 N N . SER A 1 233 ? -12.866 25.509 -21.227 1.00 58.12 233 SER A N 1
ATOM 1833 C CA . SER A 1 233 ? -12.815 26.899 -20.734 1.00 58.12 233 SER A CA 1
ATOM 1834 C C . SER A 1 233 ? -11.533 27.643 -21.151 1.00 58.12 233 SER A C 1
ATOM 1836 O O . SER A 1 233 ? -11.553 28.832 -21.485 1.00 58.12 233 SER A O 1
ATOM 1838 N N . THR A 1 234 ? -10.406 26.929 -21.215 1.00 57.78 234 THR A N 1
ATOM 1839 C CA . THR A 1 234 ? -9.106 27.519 -21.575 1.00 57.78 234 THR A CA 1
ATOM 1840 C C . THR A 1 234 ? -9.018 27.841 -23.071 1.00 57.78 234 THR A C 1
ATOM 1842 O O . THR A 1 234 ? -8.527 28.912 -23.440 1.00 57.78 234 THR A O 1
ATOM 1845 N N . LYS A 1 235 ? -9.588 26.989 -23.939 1.00 57.72 235 LYS A N 1
ATOM 1846 C CA . LYS A 1 235 ? -9.686 27.258 -25.387 1.00 57.72 235 LYS A CA 1
ATOM 1847 C C . LYS A 1 235 ? -10.570 28.470 -25.703 1.00 57.72 235 LYS A C 1
ATOM 1849 O O . LYS A 1 235 ? -10.201 29.277 -26.555 1.00 57.72 235 LYS A O 1
ATOM 1854 N N . GLN A 1 236 ? -11.677 28.671 -24.980 1.00 57.84 236 GLN A N 1
ATOM 1855 C CA . GLN A 1 236 ? -12.516 29.867 -25.157 1.00 57.84 236 GLN A CA 1
ATOM 1856 C C . GLN A 1 236 ? -11.805 31.165 -24.739 1.00 57.84 236 GLN A C 1
ATOM 1858 O O . GLN A 1 236 ? -11.935 32.185 -25.420 1.00 57.84 236 GLN A O 1
ATOM 1863 N N . LYS A 1 237 ? -11.005 31.144 -23.663 1.00 58.00 237 LYS A N 1
ATOM 1864 C CA . LYS A 1 237 ? -10.214 32.317 -23.243 1.00 58.00 237 LYS A CA 1
ATOM 1865 C C . LYS A 1 237 ? -9.096 32.672 -24.228 1.00 58.00 237 LYS A C 1
ATOM 1867 O O . LYS A 1 237 ? -8.836 33.857 -24.423 1.00 58.00 237 LYS A O 1
ATOM 1872 N N . GLN A 1 238 ? -8.465 31.691 -24.876 1.00 58.56 238 GLN A N 1
ATOM 1873 C CA . GLN A 1 238 ? -7.446 31.951 -25.902 1.00 58.56 238 GLN A CA 1
ATOM 1874 C C . GLN A 1 238 ? -8.041 32.508 -27.202 1.00 58.56 238 GLN A C 1
ATOM 1876 O O . GLN A 1 238 ? -7.503 33.478 -27.735 1.00 58.56 238 GLN A O 1
ATOM 1881 N N . ALA A 1 239 ? -9.182 31.984 -27.662 1.00 59.47 239 ALA A N 1
ATOM 1882 C CA . ALA A 1 239 ? -9.858 32.498 -28.855 1.00 59.47 239 ALA A CA 1
ATOM 1883 C C . ALA A 1 239 ? -10.325 33.956 -28.679 1.00 59.47 239 ALA A C 1
ATOM 1885 O O . ALA A 1 239 ? -10.155 34.783 -29.573 1.00 59.47 239 ALA A O 1
ATOM 1886 N N . LYS A 1 240 ? -10.831 34.313 -27.489 1.00 58.25 240 LYS A N 1
ATOM 1887 C CA . LYS A 1 240 ? -11.256 35.690 -27.190 1.00 58.25 240 LYS A CA 1
ATOM 1888 C C . LYS A 1 240 ? -10.079 36.668 -27.064 1.00 58.25 240 LYS A C 1
ATOM 1890 O O . LYS A 1 240 ? -10.237 37.845 -27.365 1.00 58.25 240 LYS A O 1
ATOM 1895 N N . LYS A 1 241 ? -8.897 36.189 -26.656 1.00 57.50 241 LYS A N 1
ATOM 1896 C CA . LYS A 1 241 ? -7.678 37.008 -26.553 1.00 57.50 241 LYS A CA 1
ATOM 1897 C C . LYS A 1 241 ? -7.060 37.318 -27.921 1.00 57.50 241 LYS A C 1
ATOM 1899 O O . LYS A 1 241 ? -6.535 38.409 -28.089 1.00 57.50 241 LYS A O 1
ATOM 1904 N N . MET A 1 242 ? -7.179 36.414 -28.897 1.00 55.75 242 MET A N 1
ATOM 1905 C CA . MET A 1 242 ? -6.716 36.660 -30.274 1.00 55.75 242 MET A CA 1
ATOM 1906 C C . MET A 1 242 ? -7.599 37.655 -31.040 1.00 55.75 242 MET A C 1
ATOM 1908 O O . MET A 1 242 ? -7.102 38.363 -31.907 1.00 55.75 242 MET A O 1
ATOM 1912 N N . LEU A 1 243 ? -8.884 37.763 -30.688 1.00 57.16 243 LEU A N 1
ATOM 1913 C CA . LEU A 1 243 ? -9.826 38.697 -31.320 1.00 57.16 243 LEU A CA 1
ATOM 1914 C C . LEU A 1 243 ? -9.665 40.158 -30.855 1.00 57.16 243 LEU A C 1
ATOM 1916 O O . LEU A 1 243 ? -10.201 41.059 -31.488 1.00 57.16 243 LEU A O 1
ATOM 1920 N N . LEU A 1 244 ? -8.922 40.403 -29.769 1.00 57.06 244 LEU A N 1
ATOM 1921 C CA . LEU A 1 244 ? -8.676 41.741 -29.205 1.00 57.06 244 LEU A CA 1
ATOM 1922 C C . LEU A 1 244 ? -7.295 42.322 -29.548 1.00 57.06 244 LEU A C 1
ATOM 1924 O O . LEU A 1 244 ? -6.992 43.445 -29.157 1.00 57.06 244 LEU A O 1
ATOM 1928 N N . THR A 1 245 ? -6.463 41.592 -30.289 1.00 53.03 245 THR A N 1
ATOM 1929 C CA . THR A 1 245 ? -5.139 42.044 -30.743 1.00 53.03 245 THR A CA 1
ATOM 1930 C C . THR A 1 245 ? -5.100 42.105 -32.265 1.00 53.03 245 THR A C 1
ATOM 1932 O O . THR A 1 245 ? -4.409 41.327 -32.915 1.00 53.03 245 THR A O 1
ATOM 1935 N N . SER A 1 246 ? -5.879 43.023 -32.830 1.00 52.66 246 SER A N 1
ATOM 1936 C CA . SER A 1 246 ? -5.734 43.486 -34.211 1.00 52.66 246 SER A CA 1
ATOM 1937 C C . SER A 1 246 ? -5.052 44.857 -34.167 1.00 52.66 246 SER A C 1
ATOM 1939 O O . SER A 1 246 ? -5.645 45.779 -33.602 1.00 52.66 246 SER A O 1
ATOM 1941 N N . PRO A 1 247 ? -3.832 45.026 -34.705 1.00 60.03 247 PRO A N 1
ATOM 1942 C CA . PRO A 1 247 ? -3.193 46.331 -34.773 1.00 60.03 247 PRO A CA 1
ATOM 1943 C C . PRO A 1 247 ? -3.900 47.194 -35.822 1.00 60.03 247 PRO A C 1
ATOM 1945 O O . PRO A 1 247 ? -3.988 46.837 -36.994 1.00 60.03 247 PRO A O 1
ATOM 1948 N N . PHE A 1 248 ? -4.434 48.323 -35.363 1.00 57.12 248 PHE A N 1
ATOM 1949 C CA . PHE A 1 248 ? -4.897 49.422 -36.199 1.00 57.12 248 PHE A CA 1
ATOM 1950 C C . PHE A 1 248 ? -3.650 50.050 -36.841 1.00 57.12 248 PHE A C 1
ATOM 1952 O O . PHE A 1 248 ? -2.799 50.577 -36.126 1.00 57.12 248 PHE A O 1
ATOM 1959 N N . SER A 1 249 ? -3.492 49.891 -38.156 1.00 52.31 249 SER A N 1
ATOM 1960 C CA . SER A 1 249 ? -2.455 50.572 -38.934 1.00 52.31 249 SER A CA 1
ATOM 1961 C C . SER A 1 249 ? -2.921 51.980 -39.286 1.00 52.31 249 SER A C 1
ATOM 1963 O O . SER A 1 249 ? -3.919 52.128 -39.990 1.00 52.31 249 SER A O 1
ATOM 1965 N N . GLU A 1 250 ? -2.152 52.970 -38.844 1.00 50.69 250 GLU A N 1
ATOM 1966 C CA . GLU A 1 250 ? -1.951 54.263 -39.507 1.00 50.69 250 GLU A CA 1
ATOM 1967 C C . GLU A 1 250 ? -0.445 54.481 -39.676 1.00 50.69 250 GLU A C 1
ATOM 1969 O O . GLU A 1 250 ? 0.308 54.119 -38.738 1.00 50.69 250 GLU A O 1
#

Nearest PDB structures (foldseek):
  7jrp-assembly1_b  TM=3.248E-01  e=1.314E+00  Vigna radiata var. radiata

Secondary structure (DSSP, 8-state):
-EEEEEEETTEEEEEEEEE-TTS-EEEEEEEEEEE--TT-------GGGSSSPPPTTPPPEEEEEEEEEEEPPTTS--S-TT-------TTSS-EEEEEEEEPPP------GGGS-HHHHHHHHHHHHHHHHHHHHHHHHHHHHHHHHHHHHHHHHHHHSS-----------------SS-HHHHHHHHHHHHHHHH-HHHHHHHHHHHHHHHHHHHHHTT--HHHHHHHHHHHHHHHHHHHTT------